Protein AF-A0A9X3RUF7-F1 (afdb_monomer_lite)

Structure (mmCIF, N/CA/C/O backbone):
data_AF-A0A9X3RUF7-F1
#
_entry.id   AF-A0A9X3RUF7-F1
#
loop_
_atom_site.group_PDB
_atom_site.id
_atom_site.type_symbol
_atom_site.label_atom_id
_atom_site.label_alt_id
_atom_site.label_comp_id
_atom_site.label_asym_id
_atom_site.label_entity_id
_atom_site.label_seq_id
_atom_site.pdbx_PDB_ins_code
_atom_site.Cartn_x
_atom_site.Cartn_y
_atom_site.Cartn_z
_atom_site.occupancy
_atom_site.B_iso_or_equiv
_atom_site.auth_seq_id
_atom_site.auth_comp_id
_atom_site.auth_asym_id
_atom_site.auth_atom_id
_atom_site.pdbx_PDB_model_num
ATOM 1 N N . MET A 1 1 ? 11.468 6.254 -36.307 1.00 34.62 1 MET A N 1
ATOM 2 C CA . MET A 1 1 ? 12.165 6.157 -35.008 1.00 34.62 1 MET A CA 1
ATOM 3 C C . MET A 1 1 ? 11.413 5.141 -34.174 1.00 34.62 1 MET A C 1
ATOM 5 O O . MET A 1 1 ? 10.270 5.382 -33.818 1.00 34.62 1 MET A O 1
ATOM 9 N N . THR A 1 2 ? 12.002 3.966 -34.004 1.00 37.50 2 THR A N 1
ATOM 10 C CA . THR A 1 2 ? 11.464 2.813 -33.279 1.00 37.50 2 THR A CA 1
ATOM 11 C C . THR A 1 2 ? 11.393 3.136 -31.788 1.00 37.50 2 THR A C 1
ATOM 13 O O . THR A 1 2 ? 12.414 3.197 -31.109 1.00 37.50 2 THR A O 1
ATOM 16 N N . THR A 1 3 ? 10.193 3.389 -31.267 1.00 37.84 3 THR A N 1
ATOM 17 C CA . THR A 1 3 ? 9.961 3.467 -29.823 1.00 37.84 3 THR A CA 1
ATOM 18 C C . THR A 1 3 ? 10.199 2.085 -29.231 1.00 37.84 3 THR A C 1
ATOM 20 O O . THR A 1 3 ? 9.406 1.168 -29.428 1.00 37.84 3 THR A O 1
ATOM 23 N N . ALA A 1 4 ? 11.343 1.946 -28.563 1.00 43.59 4 ALA A N 1
ATOM 24 C CA . ALA A 1 4 ? 11.783 0.734 -27.897 1.00 43.59 4 ALA A CA 1
ATOM 25 C C . ALA A 1 4 ? 10.664 0.148 -27.024 1.00 43.59 4 ALA A C 1
ATOM 27 O O . ALA A 1 4 ? 10.011 0.853 -26.248 1.00 43.59 4 ALA A O 1
ATOM 28 N N . GLN A 1 5 ? 10.449 -1.154 -27.186 1.00 51.53 5 GLN A N 1
ATOM 29 C CA . GLN A 1 5 ? 9.571 -1.981 -26.374 1.00 51.53 5 GLN A CA 1
ATOM 30 C C . GLN A 1 5 ? 9.688 -1.678 -24.867 1.00 51.53 5 GLN A C 1
ATOM 32 O O . GLN A 1 5 ? 10.760 -1.381 -24.342 1.00 51.53 5 GLN A O 1
ATOM 37 N N . ASN A 1 6 ? 8.593 -1.893 -24.126 1.00 60.03 6 ASN A N 1
ATOM 38 C CA . ASN A 1 6 ? 8.671 -2.183 -22.688 1.00 60.03 6 ASN A CA 1
ATOM 39 C C . ASN A 1 6 ? 9.267 -3.601 -22.491 1.00 60.03 6 ASN A C 1
ATOM 41 O O . ASN A 1 6 ? 8.595 -4.451 -21.914 1.00 60.03 6 ASN A O 1
ATOM 45 N N . ASP A 1 7 ? 10.463 -3.895 -23.003 1.00 72.00 7 ASP A N 1
ATOM 46 C CA . ASP A 1 7 ? 11.100 -5.231 -22.945 1.00 72.00 7 ASP A CA 1
ATOM 47 C C . ASP A 1 7 ? 11.800 -5.524 -21.624 1.00 72.00 7 ASP A C 1
ATOM 49 O O . ASP A 1 7 ? 12.425 -6.564 -21.454 1.00 72.00 7 ASP A O 1
ATOM 53 N N . TYR A 1 8 ? 11.629 -4.624 -20.665 1.00 85.88 8 TYR A N 1
ATOM 54 C CA . TYR A 1 8 ? 12.080 -4.823 -19.307 1.00 85.88 8 TYR A CA 1
ATOM 55 C C . TYR A 1 8 ? 11.542 -6.135 -18.736 1.00 85.88 8 TYR A C 1
ATOM 57 O O . TYR A 1 8 ? 10.330 -6.403 -18.789 1.00 85.88 8 TYR A O 1
ATOM 65 N N . SER A 1 9 ? 12.449 -6.933 -18.183 1.00 89.69 9 SER A N 1
ATOM 66 C CA . SER A 1 9 ? 12.121 -8.130 -17.436 1.00 89.69 9 SER A CA 1
ATOM 67 C C . SER A 1 9 ? 11.291 -7.742 -16.219 1.00 89.69 9 SER A C 1
ATOM 69 O O . SER A 1 9 ? 11.648 -6.873 -15.418 1.00 89.69 9 SER A O 1
ATOM 71 N N . THR A 1 10 ? 10.137 -8.381 -16.090 1.00 92.19 10 THR A N 1
ATOM 72 C CA . THR A 1 10 ? 9.259 -8.273 -14.927 1.00 92.19 10 THR A CA 1
ATOM 73 C C . THR A 1 10 ? 9.214 -9.618 -14.214 1.00 92.19 10 THR A C 1
ATOM 75 O O . THR A 1 10 ? 9.491 -10.642 -14.839 1.00 92.19 10 THR A O 1
ATOM 78 N N . PRO A 1 11 ? 8.782 -9.663 -12.942 1.00 93.62 11 PRO A N 1
ATOM 79 C CA . PRO A 1 11 ? 8.447 -10.917 -12.290 1.00 93.62 11 PRO A CA 1
ATOM 80 C C . PRO A 1 11 ? 7.530 -11.773 -13.169 1.00 93.62 11 PRO A C 1
ATOM 82 O O . PRO A 1 11 ? 6.699 -11.233 -13.911 1.00 93.62 11 PRO A O 1
ATOM 85 N N . ALA A 1 12 ? 7.676 -13.094 -13.079 1.00 92.94 12 ALA A N 1
ATOM 86 C CA . ALA A 1 12 ? 6.767 -14.025 -13.736 1.00 92.94 12 ALA A CA 1
ATOM 87 C C . ALA A 1 12 ? 5.320 -13.788 -13.258 1.00 92.94 12 ALA A C 1
ATOM 89 O O . ALA A 1 12 ? 5.142 -13.344 -12.121 1.00 92.94 12 ALA A O 1
ATOM 90 N N . PRO A 1 13 ? 4.298 -14.059 -14.095 1.00 93.75 13 PRO A N 1
ATOM 91 C CA . PRO A 1 13 ? 2.897 -13.919 -13.711 1.00 93.75 13 PRO A CA 1
ATOM 92 C C . PRO A 1 13 ? 2.562 -14.521 -12.344 1.00 93.75 13 PRO A C 1
ATOM 94 O O . PRO A 1 13 ? 3.033 -15.604 -11.997 1.00 93.75 13 PRO A O 1
ATOM 97 N N . GLY A 1 14 ? 1.728 -13.802 -11.593 1.00 94.38 14 GLY A N 1
ATOM 98 C CA . GLY A 1 14 ? 1.338 -14.140 -10.229 1.00 94.38 14 GLY A CA 1
ATOM 99 C C . GLY A 1 14 ? 1.915 -13.206 -9.163 1.00 94.38 14 GLY A C 1
ATOM 100 O O . GLY A 1 14 ? 2.549 -12.184 -9.441 1.00 94.38 14 GLY A O 1
ATOM 101 N N . ARG A 1 15 ? 1.650 -13.569 -7.910 1.00 96.19 15 ARG A N 1
ATOM 102 C CA . ARG A 1 15 ? 2.061 -12.826 -6.719 1.00 96.19 15 ARG A CA 1
ATOM 103 C C . ARG A 1 15 ? 3.278 -13.485 -6.085 1.00 96.19 15 ARG A C 1
ATOM 105 O O . ARG A 1 15 ? 3.201 -14.636 -5.664 1.00 96.19 15 ARG A O 1
ATOM 112 N N . ILE A 1 16 ? 4.362 -12.730 -5.950 1.00 96.62 16 ILE A N 1
ATOM 113 C CA . ILE A 1 16 ? 5.561 -13.151 -5.218 1.00 96.62 16 ILE A CA 1
ATOM 114 C C . ILE A 1 16 ? 5.529 -12.507 -3.839 1.00 96.62 16 ILE A C 1
ATOM 116 O O . ILE A 1 16 ? 5.432 -11.289 -3.748 1.00 96.62 16 ILE A O 1
ATOM 120 N N . ARG A 1 17 ? 5.623 -13.300 -2.773 1.00 97.44 17 ARG A N 1
ATOM 121 C CA . ARG A 1 17 ? 5.666 -12.778 -1.403 1.00 97.44 17 ARG A CA 1
ATOM 122 C C . ARG A 1 17 ? 7.107 -12.652 -0.912 1.00 97.44 17 ARG A C 1
ATOM 124 O O . ARG A 1 17 ? 7.886 -13.574 -1.134 1.00 97.44 17 ARG A O 1
ATOM 131 N N . MET A 1 18 ? 7.437 -11.540 -0.259 1.00 97.69 18 MET A N 1
ATOM 132 C CA . MET A 1 18 ? 8.741 -11.306 0.380 1.00 97.69 18 MET A CA 1
ATOM 133 C C . MET A 1 18 ? 8.650 -10.237 1.477 1.00 97.69 18 MET A C 1
ATOM 135 O O . MET A 1 18 ? 7.663 -9.506 1.552 1.00 97.69 18 MET A O 1
ATOM 139 N N . ALA A 1 19 ? 9.665 -10.132 2.328 1.00 98.38 19 ALA A N 1
ATOM 140 C CA . ALA A 1 19 ? 9.750 -9.086 3.343 1.00 98.38 19 ALA A CA 1
ATOM 141 C C . ALA A 1 19 ? 10.224 -7.744 2.751 1.00 98.38 19 ALA A C 1
ATOM 143 O O . ALA A 1 19 ? 10.893 -7.703 1.715 1.00 98.38 19 ALA A O 1
ATOM 144 N N . LEU A 1 20 ? 9.914 -6.625 3.419 1.00 98.31 20 LEU A N 1
ATOM 145 C CA . LEU A 1 20 ? 10.338 -5.286 2.981 1.00 98.31 20 LEU A CA 1
ATOM 146 C C . LEU A 1 20 ? 11.861 -5.166 2.747 1.00 98.31 20 LEU A C 1
ATOM 148 O O . LEU A 1 20 ? 12.240 -4.605 1.713 1.00 98.31 20 LEU A O 1
ATOM 152 N N . PRO A 1 21 ? 12.744 -5.717 3.609 1.00 98.44 21 PRO A N 1
ATOM 153 C CA . PRO A 1 21 ? 14.186 -5.691 3.360 1.00 98.44 21 PRO A CA 1
ATOM 154 C C . PRO A 1 21 ? 14.599 -6.463 2.101 1.00 98.44 21 PRO A C 1
ATOM 156 O O . PRO A 1 21 ? 15.480 -6.014 1.375 1.00 98.44 21 PRO A O 1
ATOM 159 N N . GLU A 1 22 ? 13.935 -7.580 1.793 1.00 98.44 22 GLU A N 1
ATOM 160 C CA . GLU A 1 22 ? 14.209 -8.382 0.592 1.00 98.44 22 GLU A CA 1
ATOM 161 C C . GLU A 1 22 ? 13.787 -7.635 -0.682 1.00 98.44 22 GLU A C 1
ATOM 163 O O . GLU A 1 22 ? 14.489 -7.661 -1.695 1.00 98.44 22 GLU A O 1
ATOM 168 N N . ALA A 1 23 ? 12.665 -6.910 -0.626 1.00 97.75 23 ALA A N 1
ATOM 169 C CA . ALA A 1 23 ? 12.233 -6.050 -1.723 1.00 97.75 23 ALA A CA 1
ATOM 170 C C . ALA A 1 23 ? 13.212 -4.883 -1.955 1.00 97.75 23 ALA A C 1
ATOM 172 O O . ALA A 1 23 ? 13.557 -4.590 -3.104 1.00 97.75 23 ALA A O 1
ATOM 173 N N . LYS A 1 24 ? 13.701 -4.248 -0.880 1.00 98.00 24 LYS A N 1
ATOM 174 C CA . LYS A 1 24 ? 14.741 -3.210 -0.961 1.00 98.00 24 LYS A CA 1
ATOM 175 C C . LYS A 1 24 ? 16.014 -3.758 -1.593 1.00 98.00 24 LYS A C 1
ATOM 177 O O . LYS A 1 24 ? 16.543 -3.158 -2.525 1.00 98.00 24 LYS A O 1
ATOM 182 N N . GLU A 1 25 ? 16.468 -4.913 -1.120 1.00 97.88 25 GLU A N 1
ATOM 183 C CA . GLU A 1 25 ? 17.666 -5.572 -1.628 1.00 97.88 25 GLU A CA 1
ATOM 184 C C . GLU A 1 25 ? 17.581 -5.776 -3.144 1.00 97.88 25 GLU A C 1
ATOM 186 O O . GLU A 1 25 ? 18.452 -5.338 -3.895 1.00 97.88 25 GLU A O 1
ATOM 191 N N . LYS A 1 26 ? 16.469 -6.343 -3.611 1.00 96.56 26 LYS A N 1
ATOM 192 C CA . LYS A 1 26 ? 16.286 -6.710 -5.015 1.00 96.56 26 LYS A CA 1
ATOM 193 C C . LYS A 1 26 ? 16.144 -5.528 -5.978 1.00 96.56 26 LYS A C 1
ATOM 195 O O . LYS A 1 26 ? 16.647 -5.600 -7.096 1.00 96.56 26 LYS A O 1
ATOM 200 N N . TRP A 1 27 ? 15.422 -4.472 -5.597 1.00 96.31 27 TRP A N 1
ATOM 201 C CA . TRP A 1 27 ? 15.082 -3.368 -6.515 1.00 96.31 27 TRP A CA 1
ATOM 202 C C . TRP A 1 27 ? 15.744 -2.032 -6.180 1.00 96.31 27 TRP A C 1
ATOM 204 O O . TRP A 1 27 ? 15.454 -1.037 -6.851 1.00 96.31 27 TRP A O 1
ATOM 214 N N . VAL A 1 28 ? 16.617 -2.006 -5.171 1.00 96.19 28 VAL A N 1
ATOM 215 C CA . VAL A 1 28 ? 17.407 -0.830 -4.786 1.00 96.19 28 VAL A CA 1
ATOM 216 C C . VAL A 1 28 ? 18.873 -1.208 -4.607 1.00 96.19 28 VAL A C 1
ATOM 218 O O . VAL A 1 28 ? 19.703 -0.709 -5.358 1.00 96.19 28 VAL A O 1
ATOM 221 N N . THR A 1 29 ? 19.205 -2.101 -3.668 1.00 96.25 29 THR A N 1
ATOM 222 C CA . THR A 1 29 ? 20.613 -2.410 -3.345 1.00 96.25 29 THR A CA 1
ATOM 223 C C . THR A 1 29 ? 21.348 -3.057 -4.520 1.00 96.25 29 THR A C 1
ATOM 225 O O . THR A 1 29 ? 22.467 -2.664 -4.831 1.00 96.25 29 THR A O 1
ATOM 228 N N . GLN A 1 30 ? 20.707 -4.002 -5.216 1.00 95.38 30 GLN A N 1
ATOM 229 C CA . GLN A 1 30 ? 21.270 -4.697 -6.384 1.00 95.38 30 GLN A CA 1
ATOM 230 C C . GLN A 1 30 ? 21.241 -3.871 -7.679 1.00 95.38 30 GLN A C 1
ATOM 232 O O . GLN A 1 30 ? 21.673 -4.356 -8.722 1.00 95.38 30 GLN A O 1
ATOM 237 N N . MET A 1 31 ? 20.744 -2.633 -7.620 1.00 92.62 31 MET A N 1
ATOM 238 C CA . MET A 1 31 ? 20.736 -1.672 -8.730 1.00 92.62 31 MET A CA 1
ATOM 239 C C . MET A 1 31 ? 21.376 -0.343 -8.283 1.00 92.62 31 MET A C 1
ATOM 241 O O . MET A 1 31 ? 20.726 0.710 -8.343 1.00 92.62 31 MET A O 1
ATOM 245 N N . PRO A 1 32 ? 22.621 -0.377 -7.761 1.00 89.44 32 PRO A N 1
ATOM 246 C CA . PRO A 1 32 ? 23.244 0.755 -7.072 1.00 89.44 32 PRO A CA 1
ATOM 247 C C . PRO A 1 32 ? 23.492 1.967 -7.982 1.00 89.44 32 PRO A C 1
ATOM 249 O O . PRO A 1 32 ? 23.638 3.091 -7.501 1.00 89.44 32 PRO A O 1
ATOM 252 N N . GLU A 1 33 ? 23.534 1.765 -9.297 1.00 90.19 33 GLU A N 1
ATOM 253 C CA . GLU A 1 33 ? 23.712 2.817 -10.293 1.00 90.19 33 GLU A CA 1
ATOM 254 C C . GLU A 1 33 ? 22.481 3.723 -10.451 1.00 90.19 33 GLU A C 1
ATOM 256 O O . GLU A 1 33 ? 22.617 4.875 -10.872 1.00 90.19 33 GLU A O 1
ATOM 261 N N . SER A 1 34 ? 21.283 3.255 -10.081 1.00 93.50 34 SER A N 1
ATOM 262 C CA . SER A 1 34 ? 20.065 4.058 -10.206 1.00 93.50 34 SER A CA 1
ATOM 263 C C . SER A 1 34 ? 19.824 4.923 -8.970 1.00 93.50 34 SER A C 1
ATOM 265 O O . SER A 1 34 ? 19.127 4.556 -8.019 1.00 93.50 34 SER A O 1
ATOM 267 N N . GLN A 1 35 ? 20.309 6.163 -9.034 1.00 94.69 35 GLN A N 1
ATOM 268 C CA . GLN A 1 35 ? 19.965 7.204 -8.056 1.00 94.69 35 GLN A CA 1
ATOM 269 C C . GLN A 1 35 ? 18.452 7.443 -7.970 1.00 94.69 35 GLN A C 1
ATOM 271 O O . GLN A 1 35 ? 17.916 7.814 -6.923 1.00 94.69 35 GLN A O 1
ATOM 276 N N . ARG A 1 36 ? 17.728 7.189 -9.066 1.00 95.50 36 ARG A N 1
ATOM 277 C CA . ARG A 1 36 ? 16.276 7.323 -9.109 1.00 95.50 36 ARG A CA 1
ATOM 278 C C . ARG A 1 36 ? 15.570 6.287 -8.249 1.00 95.50 36 ARG A C 1
ATOM 280 O O . ARG A 1 36 ? 14.610 6.649 -7.568 1.00 95.50 36 ARG A O 1
ATOM 287 N N . ARG A 1 37 ? 16.029 5.033 -8.245 1.00 96.62 37 ARG A N 1
ATOM 288 C CA . ARG A 1 37 ? 15.485 3.985 -7.368 1.00 96.62 37 ARG A CA 1
ATOM 289 C C . ARG A 1 37 ? 15.702 4.322 -5.903 1.00 96.62 37 ARG A C 1
ATOM 291 O O . ARG A 1 37 ? 14.748 4.236 -5.135 1.00 96.62 37 ARG A O 1
ATOM 298 N N . LEU A 1 38 ? 16.901 4.792 -5.552 1.00 96.31 38 LEU A N 1
ATOM 299 C CA . LEU A 1 38 ? 17.220 5.244 -4.198 1.00 96.31 38 LEU A CA 1
ATOM 300 C C . LEU A 1 38 ? 16.287 6.377 -3.744 1.00 96.31 38 LEU A C 1
ATOM 302 O O . LEU A 1 38 ? 15.694 6.294 -2.671 1.00 96.31 38 LEU A O 1
ATOM 306 N N . LEU A 1 39 ? 16.091 7.397 -4.586 1.00 96.56 39 LEU A N 1
ATOM 307 C CA . LEU A 1 39 ? 15.174 8.504 -4.306 1.00 96.56 39 LEU A CA 1
ATOM 308 C C . LEU A 1 39 ? 13.727 8.026 -4.116 1.00 96.56 39 LEU A C 1
ATOM 310 O O . LEU A 1 39 ? 13.075 8.402 -3.143 1.00 96.56 39 LEU A O 1
ATOM 314 N N . ILE A 1 40 ? 13.211 7.216 -5.047 1.00 97.88 40 ILE A N 1
ATOM 315 C CA . ILE A 1 40 ? 11.837 6.698 -4.986 1.00 97.88 40 ILE A CA 1
ATOM 316 C C . ILE A 1 40 ? 11.635 5.862 -3.720 1.00 97.88 40 ILE A C 1
ATOM 318 O O . ILE A 1 40 ? 10.635 6.040 -3.024 1.00 97.88 40 ILE A O 1
ATOM 322 N N . TRP A 1 41 ? 12.579 4.968 -3.420 1.00 98.06 41 TRP A N 1
ATOM 323 C CA . TRP A 1 41 ? 12.504 4.109 -2.245 1.00 98.06 41 TRP A CA 1
ATOM 324 C C . TRP A 1 41 ? 12.595 4.910 -0.947 1.00 98.06 41 TRP A C 1
ATOM 326 O O . TRP A 1 41 ? 11.831 4.646 -0.030 1.00 98.06 41 TRP A O 1
ATOM 336 N N . GLY A 1 42 ? 13.435 5.947 -0.889 1.00 98.12 42 GLY A N 1
ATOM 337 C CA . GLY A 1 42 ? 13.488 6.852 0.260 1.00 98.12 42 GLY A CA 1
ATOM 338 C C . GLY A 1 42 ? 12.149 7.548 0.526 1.00 98.12 42 GLY A C 1
ATOM 339 O O . GLY A 1 42 ? 11.691 7.587 1.664 1.00 98.12 42 GLY A O 1
ATOM 340 N N . GLN A 1 43 ? 11.459 8.030 -0.517 1.00 98.31 43 GLN A N 1
ATOM 341 C CA . GLN A 1 43 ? 10.107 8.593 -0.357 1.00 98.31 43 GLN A CA 1
ATOM 342 C C . GLN A 1 43 ? 9.092 7.543 0.118 1.00 98.31 43 GLN A C 1
ATOM 344 O O . GLN A 1 43 ? 8.203 7.849 0.912 1.00 98.31 43 GLN A O 1
ATOM 349 N N . PHE A 1 44 ? 9.222 6.304 -0.357 1.00 98.56 44 PHE A N 1
ATOM 350 C CA . PHE A 1 44 ? 8.390 5.185 0.074 1.00 98.56 44 PHE A CA 1
ATOM 351 C C . PHE A 1 44 ? 8.634 4.799 1.541 1.00 98.56 44 PHE A C 1
ATOM 353 O O . PHE A 1 44 ? 7.671 4.640 2.287 1.00 98.56 44 PHE A O 1
ATOM 360 N N . GLU A 1 45 ? 9.887 4.729 1.989 1.00 98.50 45 GLU A N 1
ATOM 361 C CA . GLU A 1 45 ? 10.237 4.475 3.392 1.00 98.50 45 GLU A CA 1
ATOM 362 C C . GLU A 1 45 ? 9.714 5.591 4.302 1.00 98.50 45 GLU A C 1
ATOM 364 O O . GLU A 1 45 ? 9.078 5.300 5.312 1.00 98.50 45 GLU A O 1
ATOM 369 N N . THR A 1 46 ? 9.866 6.861 3.911 1.00 98.50 46 THR A N 1
ATOM 370 C CA . THR A 1 46 ? 9.281 7.998 4.643 1.00 98.50 46 THR A CA 1
ATOM 371 C C . THR A 1 46 ? 7.754 7.909 4.713 1.00 98.50 46 THR A C 1
ATOM 373 O O . THR A 1 46 ? 7.151 8.188 5.752 1.00 98.50 46 THR A O 1
ATOM 376 N N . TYR A 1 47 ? 7.106 7.475 3.629 1.00 98.56 47 TYR A N 1
ATOM 377 C CA . TYR A 1 47 ? 5.658 7.276 3.590 1.00 98.56 47 TYR A CA 1
ATOM 378 C C . TYR A 1 47 ? 5.207 6.182 4.569 1.00 98.56 47 TYR A C 1
ATOM 380 O O .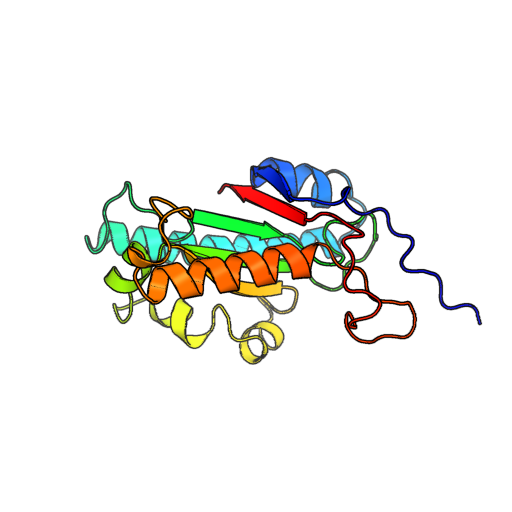 TYR A 1 47 ? 4.271 6.403 5.339 1.00 98.56 47 TYR A O 1
ATOM 388 N N . LEU A 1 48 ? 5.892 5.033 4.594 1.00 98.62 48 LEU A N 1
ATOM 389 C CA . LEU A 1 48 ? 5.617 3.955 5.551 1.00 98.62 48 LEU A CA 1
ATOM 390 C C . LEU A 1 48 ? 5.920 4.374 6.995 1.00 98.62 48 LEU A C 1
ATOM 392 O O . LEU A 1 48 ? 5.117 4.108 7.888 1.00 98.62 48 LEU A O 1
ATOM 396 N N . ALA A 1 49 ? 7.014 5.102 7.226 1.00 98.44 49 ALA A N 1
ATOM 397 C CA . ALA A 1 49 ? 7.371 5.625 8.543 1.00 98.44 49 ALA A CA 1
ATOM 398 C C . ALA A 1 49 ? 6.286 6.556 9.106 1.00 98.44 49 ALA A C 1
ATOM 400 O O . ALA A 1 49 ? 6.046 6.578 10.314 1.00 98.44 49 ALA A O 1
ATOM 401 N N . ARG A 1 50 ? 5.571 7.293 8.245 1.00 98.38 50 ARG A N 1
ATOM 402 C CA . ARG A 1 50 ? 4.437 8.118 8.674 1.00 98.38 50 ARG A CA 1
ATOM 403 C C . ARG A 1 50 ? 3.249 7.282 9.148 1.00 98.38 50 ARG A C 1
ATOM 405 O O . ARG A 1 50 ? 2.617 7.666 10.129 1.00 98.38 50 ARG A O 1
ATOM 412 N N . PHE A 1 51 ? 2.967 6.146 8.509 1.00 98.56 51 PHE A N 1
ATOM 413 C CA . PHE A 1 51 ? 1.982 5.187 9.023 1.00 98.56 51 PHE A CA 1
ATOM 414 C C . PHE A 1 51 ? 2.430 4.585 10.355 1.00 98.56 51 PHE A C 1
ATOM 416 O O . PHE A 1 51 ? 1.646 4.607 11.298 1.00 98.56 51 PHE A O 1
ATOM 423 N N . ALA A 1 52 ? 3.688 4.147 10.462 1.00 98.44 52 ALA A N 1
ATOM 424 C CA . ALA A 1 52 ? 4.242 3.600 11.701 1.00 98.44 52 ALA A CA 1
ATOM 425 C C . ALA A 1 52 ? 4.179 4.610 12.861 1.00 98.44 52 ALA A C 1
ATOM 427 O O . ALA A 1 52 ? 3.824 4.256 13.978 1.00 98.44 52 ALA A O 1
ATOM 428 N N . LYS A 1 53 ? 4.433 5.899 12.596 1.00 98.56 53 LYS A N 1
ATOM 429 C CA . LYS A 1 53 ? 4.279 6.964 13.598 1.00 98.56 53 LYS A CA 1
ATOM 430 C C . LYS A 1 53 ? 2.828 7.129 14.063 1.00 98.56 53 LYS A C 1
ATOM 432 O O . LYS A 1 53 ? 2.597 7.381 15.240 1.00 98.56 53 LYS A O 1
ATOM 437 N N . ILE A 1 54 ? 1.859 7.032 13.150 1.00 98.62 54 ILE A N 1
ATOM 438 C CA . ILE A 1 54 ? 0.433 7.124 13.499 1.00 98.62 54 ILE A CA 1
ATOM 439 C C . ILE A 1 54 ? -0.014 5.886 14.283 1.00 98.62 54 ILE A C 1
ATOM 441 O O . ILE A 1 54 ? -0.797 6.016 15.217 1.00 98.62 54 ILE A O 1
ATOM 445 N N . GLU A 1 55 ? 0.482 4.706 13.917 1.00 98.56 55 GLU A N 1
ATOM 446 C CA . GLU A 1 55 ? 0.243 3.462 14.650 1.00 98.56 55 GLU A CA 1
ATOM 447 C C . GLU A 1 55 ? 0.825 3.529 16.067 1.00 98.56 55 GLU A C 1
ATOM 449 O O . GLU A 1 55 ? 0.092 3.289 17.020 1.00 98.56 55 GLU A O 1
ATOM 454 N N . GLY A 1 56 ? 2.081 3.966 16.218 1.00 98.56 56 GLY A N 1
ATOM 455 C CA . GLY A 1 56 ? 2.709 4.182 17.525 1.00 98.56 56 GLY A CA 1
ATOM 456 C C . GLY A 1 56 ? 1.920 5.159 18.396 1.00 98.56 56 GLY A C 1
ATOM 457 O O . GLY A 1 56 ? 1.579 4.827 19.522 1.00 98.56 56 GLY A O 1
ATOM 458 N N . LEU A 1 57 ? 1.508 6.304 17.836 1.00 98.62 57 LEU A N 1
ATOM 459 C CA . LEU A 1 57 ? 0.615 7.240 18.529 1.00 98.62 57 LEU A CA 1
ATOM 460 C C . LEU A 1 57 ? -0.691 6.565 18.975 1.00 98.62 57 LEU A C 1
ATOM 462 O O . LEU A 1 57 ? -1.154 6.790 20.085 1.00 98.62 57 LEU A O 1
ATOM 466 N N . ALA A 1 58 ? -1.313 5.762 18.112 1.00 98.56 58 ALA A N 1
ATOM 467 C CA . ALA A 1 58 ? -2.574 5.104 18.437 1.00 98.56 58 ALA A CA 1
ATOM 468 C C . ALA A 1 58 ? -2.430 4.042 19.538 1.00 98.56 58 ALA A C 1
ATOM 470 O O . ALA A 1 58 ? -3.375 3.850 20.304 1.00 98.56 58 ALA A O 1
ATOM 471 N N . ILE A 1 59 ? -1.276 3.374 19.613 1.00 98.62 59 ILE A N 1
ATOM 472 C CA . ILE A 1 59 ? -0.926 2.451 20.698 1.00 98.62 59 ILE A CA 1
ATOM 473 C C . ILE A 1 59 ? -0.701 3.232 21.997 1.00 98.62 59 ILE A C 1
ATOM 475 O O . ILE A 1 59 ? -1.305 2.898 23.014 1.00 98.62 59 ILE A O 1
ATOM 479 N N . ASP A 1 60 ? 0.104 4.297 21.957 1.00 98.50 60 ASP A N 1
ATOM 480 C CA . ASP A 1 60 ? 0.420 5.131 23.125 1.00 98.50 60 ASP A CA 1
ATOM 481 C C . ASP A 1 60 ? -0.846 5.751 23.746 1.00 98.50 60 ASP A C 1
ATOM 483 O O . ASP A 1 60 ? -0.986 5.829 24.965 1.00 98.50 60 ASP A O 1
ATOM 487 N N . GLU A 1 61 ? -1.803 6.144 22.902 1.00 98.44 61 GLU A N 1
ATOM 488 C CA . GLU A 1 61 ? -3.098 6.706 23.304 1.00 98.44 61 GLU A CA 1
ATOM 489 C C . GLU A 1 61 ? -4.160 5.635 23.641 1.00 98.44 61 GLU A C 1
ATOM 491 O O . GLU A 1 61 ? -5.301 5.968 23.978 1.00 98.44 61 GLU A O 1
ATOM 496 N N . GLY A 1 62 ? -3.826 4.345 23.523 1.00 98.19 62 GLY A N 1
ATOM 497 C CA . GLY A 1 62 ? -4.716 3.226 23.849 1.00 98.19 62 GLY A CA 1
ATOM 498 C C . GLY A 1 62 ? -5.931 3.078 22.925 1.00 98.19 62 GLY A C 1
ATOM 499 O O . GLY A 1 62 ? -6.971 2.565 23.339 1.00 98.19 62 GLY A O 1
ATOM 500 N N . TRP A 1 63 ? -5.858 3.556 21.679 1.00 98.50 63 TRP A N 1
ATOM 501 C CA . TRP A 1 63 ? -6.943 3.390 20.698 1.00 98.50 63 TRP A CA 1
ATOM 502 C C . TRP A 1 63 ? -6.936 2.009 20.042 1.00 98.50 63 TRP A C 1
ATOM 504 O O . TRP A 1 63 ? -7.982 1.548 19.576 1.00 98.50 63 TRP A O 1
ATOM 514 N N . ILE A 1 64 ? -5.763 1.382 19.972 1.00 98.44 64 ILE A N 1
ATOM 515 C CA . ILE A 1 64 ? -5.532 0.041 19.430 1.00 98.44 64 ILE A CA 1
ATOM 516 C C . ILE A 1 64 ? -4.531 -0.697 20.324 1.00 98.44 64 ILE A C 1
ATOM 518 O O . ILE A 1 64 ? -3.734 -0.064 21.014 1.00 98.44 64 ILE A O 1
ATOM 522 N N . GLU A 1 65 ? -4.561 -2.026 20.298 1.00 98.19 65 GLU A N 1
ATOM 523 C CA . GLU A 1 65 ? -3.607 -2.846 21.052 1.00 98.19 65 GLU A CA 1
ATOM 524 C C . GLU A 1 65 ? -2.235 -2.915 20.355 1.00 98.19 65 GLU A C 1
ATOM 526 O O . GLU A 1 65 ? -2.182 -2.882 19.124 1.00 98.19 65 GLU A O 1
ATOM 531 N N . PRO A 1 66 ? -1.124 -3.144 21.087 1.00 97.44 66 PRO A N 1
ATOM 532 C CA . PRO A 1 66 ? 0.201 -3.355 20.486 1.00 97.44 66 PRO A CA 1
ATOM 533 C C . PRO A 1 66 ? 0.295 -4.544 19.514 1.00 97.44 66 PRO A C 1
ATOM 535 O O . PRO A 1 66 ? 1.263 -4.666 18.769 1.00 97.44 66 PRO A O 1
ATOM 538 N N . THR A 1 67 ? -0.675 -5.462 19.553 1.00 96.50 67 THR A N 1
ATOM 539 C CA . THR A 1 67 ? -0.766 -6.618 18.647 1.00 96.50 67 THR A CA 1
ATOM 540 C C . THR A 1 67 ? -1.570 -6.326 17.381 1.00 96.50 67 THR A C 1
ATOM 542 O O . THR A 1 67 ? -1.600 -7.153 16.469 1.00 96.50 67 THR A O 1
ATOM 545 N N . GLU A 1 68 ? -2.235 -5.172 17.308 1.00 96.75 68 GLU A N 1
ATOM 546 C CA . GLU A 1 68 ? -2.948 -4.730 16.119 1.00 96.75 68 GLU A CA 1
ATOM 547 C C . GLU A 1 68 ? -2.009 -3.963 15.189 1.00 96.75 68 GLU A C 1
ATOM 549 O O . GLU A 1 68 ? -1.232 -3.118 15.618 1.00 96.75 68 GLU A O 1
ATOM 554 N N . SER A 1 69 ? -2.132 -4.214 13.887 1.00 96.69 69 SER A N 1
ATOM 555 C CA . SER A 1 69 ? -1.408 -3.464 12.857 1.00 96.69 69 SER A CA 1
ATOM 556 C C . SER A 1 69 ? -2.386 -2.706 11.972 1.00 96.69 69 SER A C 1
ATOM 558 O O . SER A 1 69 ? -3.454 -3.218 11.616 1.00 96.69 69 SER A O 1
ATOM 560 N N . LEU A 1 70 ? -2.022 -1.483 11.603 1.00 97.88 70 LEU A N 1
ATOM 561 C CA . LEU A 1 70 ? -2.750 -0.607 10.698 1.00 97.88 70 LEU A CA 1
ATOM 562 C C . LEU A 1 70 ? -2.546 -1.025 9.242 1.00 97.88 70 LEU A C 1
ATOM 564 O O . LEU A 1 70 ? -3.499 -0.996 8.466 1.00 97.88 70 LEU A O 1
ATOM 568 N N . ILE A 1 71 ? -1.334 -1.441 8.871 1.00 98.25 71 ILE A N 1
ATOM 569 C CA . ILE A 1 71 ? -1.034 -2.024 7.559 1.00 98.25 71 ILE A CA 1
ATOM 570 C C . ILE A 1 71 ? -0.862 -3.533 7.732 1.00 98.25 71 ILE A C 1
ATOM 572 O O . ILE A 1 71 ? -0.048 -3.974 8.533 1.00 98.25 71 ILE A O 1
ATOM 576 N N . THR A 1 72 ? -1.607 -4.336 6.972 1.00 97.88 72 THR A N 1
ATOM 577 C CA . THR A 1 72 ? -1.483 -5.804 7.011 1.00 97.88 72 THR A CA 1
ATOM 578 C C . THR A 1 72 ? -0.365 -6.300 6.090 1.00 97.88 72 THR A C 1
ATOM 580 O O . THR A 1 72 ? 0.402 -7.187 6.447 1.00 97.88 72 THR A O 1
ATOM 583 N N . TYR A 1 73 ? -0.298 -5.746 4.881 1.00 98.12 73 TYR A N 1
ATOM 584 C CA . TYR A 1 73 ? 0.746 -5.953 3.874 1.00 98.12 73 TYR A CA 1
ATOM 585 C C . TYR A 1 73 ? 0.548 -4.911 2.765 1.00 98.12 73 TYR A C 1
ATOM 587 O O . TYR A 1 73 ? -0.414 -4.133 2.774 1.00 98.12 73 TYR A O 1
ATOM 595 N N . LEU A 1 74 ? 1.437 -4.892 1.777 1.00 98.44 74 LEU A N 1
ATOM 596 C CA . LEU A 1 74 ? 1.270 -4.060 0.588 1.00 98.44 74 LEU A CA 1
ATOM 597 C C . LEU A 1 74 ? 1.685 -4.800 -0.675 1.00 98.44 74 LEU A C 1
ATOM 599 O O . LEU A 1 74 ? 2.452 -5.754 -0.618 1.00 98.44 74 LEU A O 1
ATOM 603 N N . TRP A 1 75 ? 1.182 -4.366 -1.824 1.00 98.56 75 TRP A N 1
ATOM 604 C CA . TRP A 1 75 ? 1.587 -4.886 -3.125 1.00 98.56 75 TRP A CA 1
ATOM 605 C C . TRP A 1 75 ? 2.391 -3.842 -3.884 1.00 98.56 75 TRP A C 1
ATOM 607 O O . TRP A 1 75 ? 1.890 -2.741 -4.075 1.00 98.56 75 TRP A O 1
ATOM 617 N N . LEU A 1 76 ? 3.596 -4.176 -4.345 1.00 98.19 76 LEU A N 1
ATOM 618 C CA . LEU A 1 76 ? 4.390 -3.338 -5.243 1.00 98.19 76 LEU A CA 1
ATOM 619 C C . LEU A 1 76 ? 4.131 -3.732 -6.694 1.00 98.19 76 LEU A C 1
ATOM 621 O O . LEU A 1 76 ? 4.125 -4.917 -7.035 1.00 98.19 76 LEU A O 1
ATOM 625 N N . GLY A 1 77 ? 3.968 -2.729 -7.550 1.00 94.19 77 GLY A N 1
ATOM 626 C CA . GLY A 1 77 ? 3.650 -2.898 -8.957 1.00 94.19 77 GLY A CA 1
ATOM 627 C C . GLY A 1 77 ? 4.395 -1.923 -9.866 1.00 94.19 77 GLY A C 1
ATOM 628 O O . GLY A 1 77 ? 5.392 -1.298 -9.501 1.00 94.19 77 GLY A O 1
ATOM 629 N N . GLY A 1 78 ? 3.918 -1.818 -11.105 1.00 90.44 78 GLY A N 1
ATOM 630 C CA . GLY A 1 78 ? 4.434 -0.838 -12.062 1.00 90.44 78 GLY A CA 1
ATOM 631 C C . GLY A 1 78 ? 5.852 -1.137 -12.555 1.00 90.44 78 GLY A C 1
ATOM 632 O O . GLY A 1 78 ? 6.332 -2.271 -12.495 1.00 90.44 78 GLY A O 1
ATOM 633 N N . SER A 1 79 ? 6.522 -0.141 -13.134 1.00 91.62 79 SER A N 1
ATOM 634 C CA . SER A 1 79 ? 7.870 -0.333 -13.696 1.00 91.62 79 SER A CA 1
ATOM 635 C C . SER A 1 79 ? 8.968 -0.442 -12.637 1.00 91.62 79 SER A C 1
ATOM 637 O O . SER A 1 79 ? 10.067 -0.873 -12.963 1.00 91.62 79 SER A O 1
ATOM 639 N N . PHE A 1 80 ? 8.700 -0.053 -11.388 1.00 95.81 80 PHE A N 1
ATOM 640 C CA . PHE A 1 80 ? 9.709 -0.097 -10.327 1.00 95.81 80 PHE A CA 1
ATOM 641 C C . PHE A 1 80 ? 10.206 -1.520 -10.061 1.00 95.81 80 PHE A C 1
ATOM 643 O O . PHE A 1 80 ? 11.404 -1.749 -9.943 1.00 95.81 80 PHE A O 1
ATOM 650 N N . ILE A 1 81 ? 9.297 -2.493 -10.059 1.00 95.69 81 ILE A N 1
ATOM 651 C CA . ILE A 1 81 ? 9.638 -3.904 -9.842 1.00 95.69 81 ILE A CA 1
ATOM 652 C C . ILE A 1 81 ? 10.085 -4.634 -11.123 1.00 95.69 81 ILE A C 1
ATOM 654 O O . ILE A 1 81 ? 9.997 -5.854 -11.193 1.00 95.69 81 ILE A O 1
ATOM 658 N N . SER A 1 82 ? 10.525 -3.907 -12.152 1.00 94.00 82 SER A N 1
ATOM 659 C CA . SER A 1 82 ? 11.172 -4.470 -13.351 1.00 94.00 82 SER A CA 1
ATOM 660 C C . SER A 1 82 ? 12.676 -4.189 -13.335 1.00 94.00 82 SER A C 1
ATOM 662 O O . SER A 1 82 ? 13.153 -3.498 -12.436 1.00 94.00 82 SER A O 1
ATOM 664 N N . ASP A 1 83 ? 13.409 -4.665 -14.337 1.00 92.25 83 ASP A N 1
ATOM 665 C CA . ASP A 1 83 ? 14.812 -4.295 -14.592 1.00 92.25 83 ASP A CA 1
ATOM 666 C C . ASP A 1 83 ? 14.977 -2.923 -15.284 1.00 92.25 83 ASP A C 1
ATOM 668 O O . ASP A 1 83 ? 16.084 -2.543 -15.658 1.00 92.25 83 ASP A O 1
ATOM 672 N N . LYS A 1 84 ? 13.898 -2.139 -15.437 1.00 91.75 84 LYS A N 1
ATOM 673 C CA . LYS A 1 84 ? 13.979 -0.773 -15.969 1.00 91.75 84 LYS A CA 1
ATOM 674 C C . LYS A 1 84 ? 14.961 0.065 -15.140 1.00 91.75 84 LYS A C 1
ATOM 676 O O . LYS A 1 84 ? 14.664 0.276 -13.963 1.00 91.75 84 LYS A O 1
ATOM 681 N N . PRO A 1 85 ? 16.041 0.624 -15.723 1.00 86.06 85 PRO A N 1
ATOM 682 C CA . PRO A 1 85 ? 17.039 1.360 -14.945 1.00 86.06 85 PRO A CA 1
ATOM 683 C C . PRO A 1 85 ? 16.422 2.536 -14.188 1.00 86.06 85 PRO A C 1
ATOM 685 O O . PRO A 1 85 ? 16.571 2.654 -12.980 1.00 86.06 85 PRO A O 1
ATOM 688 N N . GLU A 1 86 ? 15.604 3.329 -14.886 1.00 91.62 86 GLU A N 1
ATOM 689 C CA . GLU A 1 86 ? 15.037 4.575 -14.371 1.00 91.62 86 GLU A CA 1
ATOM 690 C C . GLU A 1 86 ? 13.497 4.498 -14.302 1.00 91.62 86 GLU A C 1
ATOM 692 O O . GLU A 1 86 ? 12.787 4.909 -15.238 1.00 91.62 86 GLU A O 1
ATOM 697 N N . PRO A 1 87 ? 12.921 3.918 -13.230 1.00 94.12 87 PRO A N 1
ATOM 698 C CA . PRO A 1 87 ? 11.478 3.903 -13.040 1.00 94.12 87 PRO A CA 1
ATOM 699 C C . PRO A 1 87 ? 10.938 5.314 -12.768 1.00 94.12 87 PRO A C 1
ATOM 701 O O . PRO A 1 87 ? 11.565 6.150 -12.118 1.00 94.12 87 PRO A O 1
ATOM 704 N N . GLY A 1 88 ? 9.736 5.595 -13.280 1.00 91.94 88 GLY A N 1
ATOM 705 C CA . GLY A 1 88 ? 9.126 6.921 -13.140 1.00 91.94 88 GLY A CA 1
ATOM 706 C C . GLY A 1 88 ? 8.621 7.195 -11.723 1.00 91.94 88 GLY A C 1
ATOM 707 O O . GLY A 1 88 ? 8.731 8.315 -11.231 1.00 91.94 88 GLY A O 1
ATOM 708 N N . ASN A 1 89 ? 8.080 6.173 -11.072 1.00 95.75 89 ASN A N 1
ATOM 709 C CA . ASN A 1 89 ? 7.485 6.203 -9.743 1.00 95.75 89 ASN A CA 1
ATOM 710 C C . ASN A 1 89 ? 7.465 4.782 -9.154 1.00 95.75 89 ASN A C 1
ATOM 712 O O . ASN A 1 89 ? 7.766 3.810 -9.855 1.00 95.75 89 ASN A O 1
ATOM 716 N N . LEU A 1 90 ? 7.077 4.675 -7.883 1.00 97.38 90 LEU A N 1
ATOM 717 C CA . LEU A 1 90 ? 6.641 3.424 -7.268 1.00 97.38 90 LEU A CA 1
ATOM 718 C C . LEU A 1 90 ? 5.118 3.418 -7.155 1.00 97.38 90 LEU A C 1
ATOM 720 O O . LEU A 1 90 ? 4.549 4.241 -6.437 1.00 97.38 90 LEU A O 1
ATOM 724 N N . ASP A 1 91 ? 4.468 2.490 -7.853 1.00 96.62 91 ASP A N 1
ATOM 725 C CA . ASP A 1 91 ? 3.044 2.227 -7.675 1.00 96.62 91 ASP A CA 1
ATOM 726 C C . ASP A 1 91 ? 2.849 1.064 -6.696 1.00 96.62 91 ASP A C 1
ATOM 728 O O . ASP A 1 91 ? 3.541 0.045 -6.791 1.00 96.62 91 ASP A O 1
ATOM 732 N N . PHE A 1 92 ? 1.916 1.208 -5.755 1.00 98.12 92 PHE A N 1
ATOM 733 C CA . PHE A 1 92 ? 1.664 0.181 -4.749 1.00 98.12 92 PHE A CA 1
ATOM 734 C C . PHE A 1 92 ? 0.256 0.255 -4.169 1.00 98.12 92 PHE A C 1
ATOM 736 O O . PHE A 1 92 ? -0.352 1.320 -4.120 1.00 98.12 92 PHE A O 1
ATOM 743 N N . THR A 1 93 ? -0.251 -0.881 -3.699 1.00 98.50 93 THR A N 1
ATOM 744 C CA . THR A 1 93 ? -1.541 -0.997 -3.009 1.00 98.50 93 THR A CA 1
ATOM 745 C C . THR A 1 93 ? -1.302 -1.328 -1.539 1.00 98.50 93 THR A C 1
ATOM 747 O O . THR A 1 93 ? -0.738 -2.377 -1.243 1.00 98.50 93 THR A O 1
ATOM 750 N N . LEU A 1 94 ? -1.734 -0.468 -0.615 1.00 98.25 94 LEU A N 1
ATOM 751 C CA . LEU A 1 94 ? -1.749 -0.751 0.823 1.00 98.25 94 LEU A CA 1
ATOM 752 C C . LEU A 1 94 ? -3.021 -1.493 1.196 1.00 98.25 94 LEU A C 1
ATOM 754 O O . LEU A 1 94 ? -4.118 -1.039 0.867 1.00 98.25 94 LEU A O 1
ATOM 758 N N . PHE A 1 95 ? -2.861 -2.565 1.965 1.00 98.50 95 PHE A N 1
ATOM 759 C CA . PHE A 1 95 ? -3.957 -3.255 2.625 1.00 98.50 95 PHE A CA 1
ATOM 760 C C . PHE A 1 95 ? -4.032 -2.751 4.060 1.00 98.50 95 PHE A C 1
ATOM 762 O O . PHE A 1 95 ? -3.273 -3.195 4.922 1.00 98.50 95 PHE A O 1
ATOM 769 N N . LEU A 1 96 ? -4.905 -1.769 4.295 1.00 98.19 96 LEU A N 1
ATOM 770 C CA . LEU A 1 96 ? -5.122 -1.231 5.634 1.00 98.19 96 LEU A CA 1
ATOM 771 C C . LEU A 1 96 ? -6.072 -2.142 6.391 1.00 98.19 96 LEU A C 1
ATOM 773 O O . LEU A 1 96 ? -7.164 -2.417 5.902 1.00 98.19 96 LEU A O 1
ATOM 777 N N . ASN A 1 97 ? -5.694 -2.572 7.590 1.00 98.06 97 ASN A N 1
ATOM 778 C CA . ASN A 1 97 ? -6.595 -3.320 8.449 1.00 98.06 97 ASN A CA 1
ATOM 779 C C . ASN A 1 97 ? -7.807 -2.442 8.782 1.00 98.06 97 ASN A C 1
ATOM 781 O O . ASN A 1 97 ? -7.681 -1.443 9.497 1.00 98.06 97 ASN A O 1
ATOM 785 N N . ASN A 1 98 ? -8.981 -2.797 8.252 1.00 97.19 98 ASN A N 1
ATOM 786 C CA . ASN A 1 98 ? -10.151 -1.946 8.400 1.00 97.19 98 ASN A CA 1
ATOM 787 C C . ASN A 1 98 ? -10.562 -1.798 9.870 1.00 97.19 98 ASN A C 1
ATOM 789 O O . ASN A 1 98 ? -10.916 -0.692 10.272 1.00 97.19 98 ASN A O 1
ATOM 793 N N . SER A 1 99 ? -10.489 -2.858 10.685 1.00 97.00 99 SER A N 1
ATOM 794 C CA . SER A 1 99 ? -10.878 -2.758 12.098 1.00 97.00 99 SER A CA 1
ATOM 795 C C . SER A 1 99 ? -9.977 -1.782 12.853 1.00 97.00 99 SER A C 1
ATOM 797 O O . SER A 1 99 ? -10.486 -0.904 13.548 1.00 97.00 99 SER A O 1
ATOM 799 N N . THR A 1 100 ? -8.660 -1.869 12.646 1.00 98.00 100 THR A N 1
ATOM 800 C CA . THR A 1 100 ? -7.676 -0.943 13.226 1.00 98.00 100 THR A CA 1
ATOM 801 C C . THR A 1 100 ? -7.916 0.483 12.733 1.00 98.00 100 THR A C 1
ATOM 803 O O . THR A 1 100 ? -7.986 1.423 13.523 1.00 98.00 100 THR A O 1
ATOM 806 N N . PHE A 1 101 ? -8.114 0.660 11.422 1.00 97.94 101 PHE A N 1
ATOM 807 C CA . PHE A 1 101 ? -8.330 1.979 10.837 1.00 97.94 101 PHE A CA 1
ATOM 808 C C . PHE A 1 101 ? -9.594 2.663 11.379 1.00 97.94 101 PHE A C 1
ATOM 810 O O . PHE A 1 101 ? -9.548 3.854 11.687 1.00 97.94 101 PHE A O 1
ATOM 817 N N . GLN A 1 102 ? -10.714 1.946 11.538 1.00 97.81 102 GLN A N 1
ATOM 818 C CA . GLN A 1 102 ? -11.942 2.549 12.074 1.00 97.81 102 GLN A CA 1
ATOM 819 C C . GLN A 1 102 ? -11.787 3.012 13.530 1.00 97.81 102 GLN A C 1
ATOM 821 O O . GLN A 1 102 ? -12.367 4.035 13.887 1.00 97.81 102 GLN A O 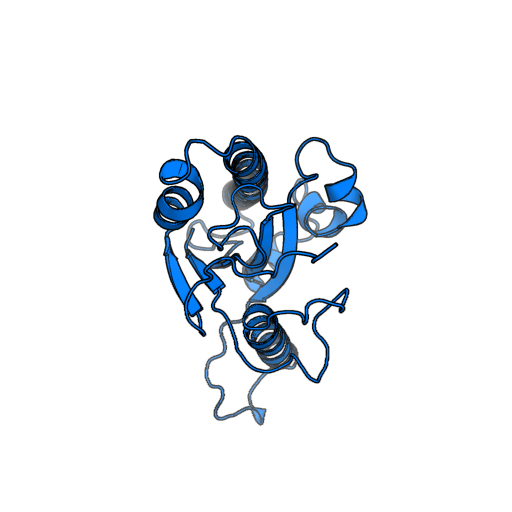1
ATOM 826 N N . LYS A 1 103 ? -10.987 2.319 14.353 1.00 98.38 103 LYS A N 1
ATOM 827 C CA . LYS A 1 103 ? -10.725 2.719 15.750 1.00 98.38 103 LYS A CA 1
ATOM 828 C C . LYS A 1 103 ? -9.996 4.063 15.848 1.00 98.38 103 LYS A C 1
ATOM 830 O O . LYS A 1 103 ? -10.300 4.874 16.724 1.00 98.38 103 LYS A O 1
ATOM 835 N N . ILE A 1 104 ? -9.066 4.316 14.926 1.00 98.31 104 ILE A N 1
ATOM 836 C CA . ILE A 1 104 ? -8.232 5.528 14.932 1.00 98.31 104 ILE A CA 1
ATOM 837 C C . ILE A 1 104 ? -8.816 6.667 14.085 1.00 98.31 104 ILE A C 1
ATOM 839 O O . ILE A 1 104 ? -8.399 7.817 14.204 1.00 98.31 104 ILE A O 1
ATOM 843 N N . LYS A 1 105 ? -9.777 6.379 13.202 1.00 97.44 105 LYS A N 1
ATOM 844 C CA . LYS A 1 105 ? -10.326 7.357 12.259 1.00 97.44 105 LYS A CA 1
ATOM 845 C C . LYS A 1 105 ? -10.923 8.563 12.988 1.00 97.44 105 LYS A C 1
ATOM 847 O O . LYS A 1 105 ? -11.825 8.438 13.810 1.00 97.44 105 LYS A O 1
ATOM 852 N N . GLY A 1 106 ? -10.453 9.756 12.623 1.00 97.19 106 GLY A N 1
ATOM 853 C CA . GLY A 1 106 ? -10.937 11.020 13.187 1.00 97.19 106 GLY A CA 1
ATOM 854 C C . GLY A 1 106 ? -10.322 11.376 14.541 1.00 97.19 106 GLY A C 1
ATOM 855 O O . GLY A 1 106 ? -10.619 12.445 15.069 1.00 97.19 106 GLY A O 1
ATOM 856 N N . LYS A 1 107 ? -9.439 10.531 15.087 1.00 98.25 107 LYS A N 1
ATOM 857 C CA . LYS A 1 107 ? -8.672 10.852 16.290 1.00 98.25 107 LYS A CA 1
ATOM 858 C C . LYS A 1 107 ? -7.588 11.900 15.988 1.00 98.25 107 LYS A C 1
ATOM 860 O O . LYS A 1 107 ? -7.102 11.957 14.848 1.00 98.25 107 LYS A O 1
ATOM 865 N N . PRO A 1 108 ? -7.189 12.728 16.970 1.00 98.00 108 PRO A N 1
ATOM 866 C CA . PRO A 1 108 ? -6.110 13.700 16.801 1.00 98.00 108 PRO A CA 1
ATOM 867 C C . PRO A 1 108 ? -4.840 13.059 16.219 1.00 98.00 108 PRO A C 1
ATOM 869 O O . PRO A 1 108 ? -4.496 11.933 16.551 1.00 98.00 108 PRO A O 1
ATOM 872 N N . GLY A 1 109 ? -4.164 13.743 15.294 1.00 97.06 109 GLY A N 1
ATOM 873 C CA . GLY A 1 109 ? -2.934 13.234 14.664 1.00 97.06 109 GLY A CA 1
ATOM 874 C C . GLY A 1 109 ? -3.123 12.196 13.544 1.00 97.06 109 GLY A C 1
ATOM 875 O O . GLY A 1 109 ? -2.193 11.968 12.775 1.00 97.06 109 GLY A O 1
ATOM 876 N N . THR A 1 110 ? -4.322 11.631 13.359 1.00 97.88 110 THR A N 1
ATOM 877 C CA . THR A 1 110 ? -4.578 10.571 12.352 1.00 97.88 110 THR A CA 1
ATOM 878 C C . THR A 1 110 ? -5.095 11.094 11.006 1.00 97.88 110 THR A C 1
ATOM 880 O O . THR A 1 110 ? -5.141 10.363 10.012 1.00 97.88 110 THR A O 1
ATOM 883 N N . GLY A 1 111 ? -5.473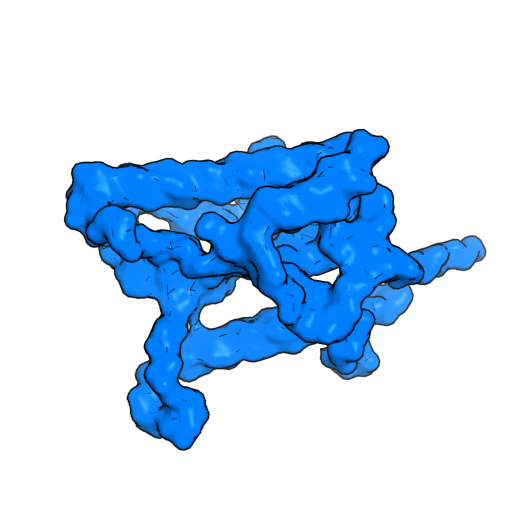 12.379 10.946 1.00 97.31 111 GLY A N 1
ATOM 884 C CA . GLY A 1 111 ? -6.189 12.979 9.812 1.00 97.31 111 GLY A CA 1
ATOM 885 C C . GLY A 1 111 ? -5.470 12.864 8.464 1.00 97.31 111 GLY A C 1
ATOM 886 O O . GLY A 1 111 ? -6.128 12.783 7.424 1.00 97.31 111 GLY A O 1
ATOM 887 N N . TRP A 1 112 ? -4.137 12.770 8.472 1.00 97.69 112 TRP A N 1
ATOM 888 C CA . TRP A 1 112 ? -3.331 12.611 7.260 1.00 97.69 112 TRP A CA 1
ATOM 889 C C . TRP A 1 112 ? -3.750 11.395 6.417 1.00 97.69 112 TRP A C 1
ATOM 891 O O . TRP A 1 112 ? -3.813 11.502 5.190 1.00 97.69 112 TRP A O 1
ATOM 901 N N . ILE A 1 113 ? -4.122 10.273 7.053 1.00 97.38 113 ILE A N 1
ATOM 902 C CA . ILE A 1 113 ? -4.523 9.046 6.343 1.00 97.38 113 ILE A CA 1
ATOM 903 C C . ILE A 1 113 ? -5.749 9.309 5.459 1.00 97.38 113 ILE A C 1
ATOM 905 O O . ILE A 1 113 ? -5.773 8.934 4.288 1.00 97.38 113 ILE A O 1
ATOM 909 N N . GLY A 1 114 ? -6.768 9.974 6.011 1.00 94.25 114 GLY A N 1
ATOM 910 C CA . GLY A 1 114 ? -8.018 10.248 5.299 1.00 94.25 114 GLY A CA 1
ATOM 911 C C . GLY A 1 114 ? -7.935 11.417 4.316 1.00 94.25 114 GLY A C 1
ATOM 912 O O . GLY A 1 114 ? -8.702 11.464 3.359 1.00 94.25 114 GLY A O 1
ATOM 913 N N . GLN A 1 115 ? -7.024 12.366 4.540 1.00 94.62 115 GLN A N 1
ATOM 914 C CA . GLN A 1 115 ? -7.001 13.631 3.801 1.00 94.62 115 GLN A CA 1
ATOM 915 C C . GLN A 1 115 ? -5.915 13.702 2.723 1.00 94.62 115 GLN A C 1
ATOM 917 O O . GLN A 1 115 ? -6.045 14.496 1.785 1.00 94.62 115 GLN A O 1
ATOM 922 N N . GLU A 1 116 ? -4.826 12.944 2.861 1.00 96.56 116 GLU A N 1
ATOM 923 C CA . GLU A 1 116 ? -3.612 13.145 2.061 1.00 96.56 116 GLU A CA 1
ATOM 924 C C . GLU A 1 116 ? -2.955 11.852 1.592 1.00 96.56 116 GLU A C 1
ATOM 926 O O . GLU A 1 116 ? -2.550 11.794 0.431 1.00 96.56 116 GLU A O 1
ATOM 931 N N . ALA A 1 117 ? -2.889 10.821 2.441 1.00 97.31 117 ALA A N 1
ATOM 932 C CA . ALA A 1 117 ? -2.087 9.618 2.199 1.00 97.31 117 ALA A CA 1
ATOM 933 C C . ALA A 1 117 ? -2.415 8.888 0.888 1.00 97.31 117 ALA A C 1
ATOM 935 O O . ALA A 1 117 ? -1.559 8.204 0.342 1.00 97.31 117 ALA A O 1
ATOM 936 N N . PHE A 1 118 ? -3.628 9.052 0.359 1.00 97.50 118 PHE A N 1
ATOM 937 C CA . PHE A 1 118 ? -4.065 8.449 -0.907 1.00 97.50 118 PHE A CA 1
ATOM 938 C C . PHE A 1 118 ? -4.507 9.493 -1.946 1.00 97.50 118 PHE A C 1
ATOM 940 O O . PHE A 1 118 ? -5.067 9.164 -2.991 1.00 97.50 118 PHE A O 1
ATOM 947 N N . SER A 1 119 ? -4.253 10.781 -1.689 1.00 96.62 119 SER A N 1
ATOM 948 C CA . SER A 1 119 ? -4.587 11.859 -2.619 1.00 96.62 119 SER A CA 1
ATOM 949 C C . SER A 1 119 ? -3.470 12.050 -3.639 1.00 96.62 119 SER A C 1
ATOM 951 O O . SER A 1 119 ? -2.502 12.773 -3.401 1.00 96.62 119 SER A O 1
ATOM 953 N N . ARG A 1 120 ? -3.632 11.465 -4.833 1.00 92.88 120 ARG A N 1
ATOM 954 C CA . ARG A 1 120 ? -2.661 11.596 -5.937 1.00 92.88 120 ARG A CA 1
ATOM 955 C C . ARG A 1 120 ? -2.271 13.050 -6.219 1.00 92.88 120 ARG A C 1
ATOM 957 O O . ARG A 1 120 ? -1.106 13.316 -6.491 1.00 92.88 120 ARG A O 1
ATOM 964 N N . LYS A 1 121 ? -3.229 13.985 -6.156 1.00 94.81 121 LYS A N 1
ATOM 965 C CA . LYS A 1 121 ? -2.970 15.418 -6.366 1.00 94.81 121 LYS A CA 1
ATOM 966 C C . LYS A 1 121 ? -2.010 15.965 -5.306 1.00 94.81 121 LYS A C 1
ATOM 968 O O . LYS A 1 121 ? -1.007 16.560 -5.679 1.00 94.81 121 LYS A O 1
ATOM 973 N N . LYS A 1 122 ? -2.300 15.735 -4.020 1.00 96.06 122 LYS A N 1
ATOM 974 C CA . LYS A 1 122 ? -1.491 16.256 -2.907 1.00 96.06 122 LYS A CA 1
ATOM 975 C C . LYS A 1 122 ? -0.101 15.623 -2.858 1.00 96.06 122 LYS A C 1
ATOM 977 O O . LYS A 1 122 ? 0.882 16.339 -2.697 1.00 96.06 122 LYS A O 1
ATOM 982 N N . LEU A 1 123 ? -0.010 14.307 -3.063 1.00 96.19 123 LEU A N 1
ATOM 983 C CA . LEU A 1 123 ? 1.274 13.602 -3.063 1.00 96.19 123 LEU A CA 1
ATOM 984 C C . LEU A 1 123 ? 2.167 14.054 -4.220 1.00 96.19 123 LEU A C 1
ATOM 986 O O . LEU A 1 123 ? 3.334 14.351 -4.002 1.00 96.19 123 LEU A O 1
ATOM 990 N N . ARG A 1 124 ? 1.618 14.213 -5.434 1.00 93.12 124 ARG A N 1
ATOM 991 C CA . ARG A 1 124 ? 2.393 14.692 -6.594 1.00 93.12 124 ARG A CA 1
ATOM 992 C C . ARG A 1 124 ? 2.919 16.117 -6.443 1.00 93.12 124 ARG A C 1
ATOM 994 O O . ARG A 1 124 ? 3.956 16.421 -7.018 1.00 93.12 124 ARG A O 1
ATOM 1001 N N . SER A 1 125 ? 2.213 16.977 -5.710 1.00 94.50 125 SER A N 1
ATOM 1002 C CA . SER A 1 125 ? 2.688 18.329 -5.392 1.00 94.50 125 SER A CA 1
ATOM 1003 C C . SER A 1 125 ? 3.667 18.376 -4.215 1.00 94.50 125 SER A C 1
ATOM 1005 O O . SER A 1 125 ? 4.255 19.425 -3.974 1.00 94.50 125 SER A O 1
ATOM 1007 N N . SER A 1 126 ? 3.830 17.280 -3.469 1.00 93.88 126 SER A N 1
ATOM 1008 C CA . SER A 1 126 ? 4.740 17.209 -2.326 1.00 93.88 126 SER A CA 1
ATOM 1009 C C . SER A 1 126 ? 6.165 16.904 -2.779 1.00 93.88 126 SER A C 1
ATOM 1011 O O . SER A 1 126 ? 6.398 15.982 -3.561 1.00 93.88 126 SER A O 1
ATOM 1013 N N . THR A 1 127 ? 7.144 17.621 -2.234 1.00 93.25 127 THR A N 1
ATOM 1014 C CA . THR A 1 127 ? 8.563 17.274 -2.394 1.00 93.25 127 THR A CA 1
ATOM 1015 C C . THR A 1 127 ? 8.903 15.938 -1.724 1.00 93.25 127 THR A C 1
ATOM 1017 O O . THR A 1 127 ? 9.774 15.223 -2.209 1.00 93.25 127 THR A O 1
ATOM 1020 N N . GLU A 1 128 ? 8.168 15.568 -0.672 1.00 95.19 128 GLU A N 1
ATOM 1021 C CA . GLU A 1 128 ? 8.366 14.353 0.127 1.00 95.19 128 GLU A CA 1
ATOM 102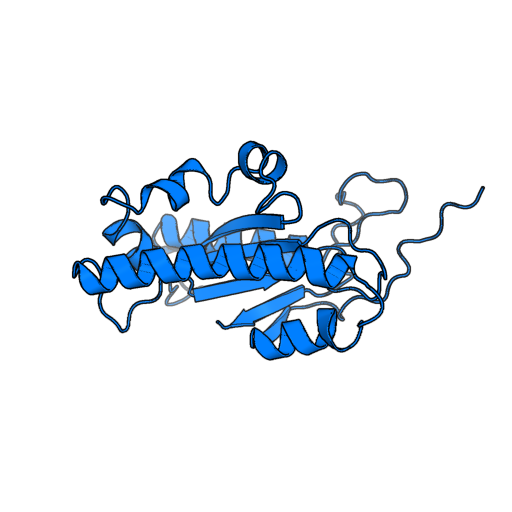2 C C . GLU A 1 128 ? 7.835 13.086 -0.567 1.00 95.19 128 GLU A C 1
ATOM 1024 O O . GLU A 1 128 ? 8.396 12.012 -0.382 1.00 95.19 128 GLU A O 1
ATOM 1029 N N . PHE A 1 129 ? 6.776 13.201 -1.384 1.00 96.94 129 PHE A N 1
ATOM 1030 C CA . PHE A 1 129 ? 6.018 12.049 -1.910 1.00 96.94 129 PHE A CA 1
ATOM 1031 C C . PHE A 1 129 ? 5.715 12.102 -3.420 1.00 96.94 129 PHE A C 1
ATOM 1033 O O . PHE A 1 129 ? 4.880 11.347 -3.927 1.00 96.94 129 PHE A O 1
ATOM 1040 N N . SER A 1 130 ? 6.367 12.990 -4.168 1.00 96.44 130 SER A N 1
ATOM 1041 C CA . SER A 1 130 ? 6.106 13.199 -5.603 1.00 96.44 130 SER A CA 1
ATOM 1042 C C . SER A 1 130 ? 6.304 11.960 -6.482 1.00 96.44 130 SER A C 1
ATOM 1044 O O . SER A 1 130 ? 5.724 11.876 -7.568 1.00 96.44 130 SER A O 1
ATOM 1046 N N . CYS A 1 131 ? 7.116 11.002 -6.037 1.00 96.81 131 CYS A N 1
ATOM 1047 C CA . CYS A 1 131 ? 7.533 9.842 -6.818 1.00 96.81 131 CYS A CA 1
ATOM 1048 C C . CYS A 1 131 ? 6.844 8.537 -6.393 1.00 96.81 131 CYS A C 1
ATOM 1050 O O . CYS A 1 131 ? 7.198 7.467 -6.891 1.00 96.81 131 CYS A O 1
ATOM 1052 N N . ILE A 1 132 ? 5.840 8.616 -5.520 1.00 97.69 132 ILE A N 1
ATOM 1053 C CA . ILE A 1 132 ? 5.046 7.471 -5.079 1.00 97.69 132 ILE A CA 1
ATOM 1054 C C . ILE A 1 132 ? 3.599 7.560 -5.567 1.00 97.69 132 ILE A C 1
ATOM 1056 O O . ILE A 1 132 ? 3.061 8.626 -5.869 1.00 97.69 132 ILE A O 1
ATOM 1060 N N . THR A 1 133 ? 2.950 6.412 -5.722 1.00 97.00 133 THR A N 1
ATOM 1061 C CA . THR A 1 133 ? 1.545 6.304 -6.125 1.00 97.00 133 THR A CA 1
ATOM 1062 C C . THR A 1 133 ? 0.874 5.202 -5.303 1.00 97.00 133 THR A C 1
ATOM 1064 O O . THR A 1 133 ? 0.766 4.066 -5.764 1.00 97.00 133 THR A O 1
ATOM 1067 N N . PRO A 1 134 ? 0.445 5.535 -4.072 1.00 97.56 134 PRO A N 1
ATOM 1068 C CA . PRO A 1 134 ? -0.284 4.614 -3.217 1.00 97.56 134 PRO A CA 1
ATOM 1069 C C . PRO A 1 134 ? -1.742 4.479 -3.662 1.00 97.56 134 PRO A C 1
ATOM 1071 O O . PRO A 1 134 ? -2.416 5.456 -3.999 1.00 97.56 134 PRO A O 1
ATOM 1074 N N . LEU A 1 135 ? -2.239 3.256 -3.584 1.00 96.94 135 LEU A N 1
ATOM 1075 C CA . LEU A 1 135 ? -3.641 2.873 -3.650 1.00 96.94 135 LEU A CA 1
ATOM 1076 C C . LEU A 1 135 ? -4.024 2.248 -2.311 1.00 96.94 135 LEU A C 1
ATOM 1078 O O . LEU A 1 135 ? -3.172 1.694 -1.618 1.00 96.94 135 LEU A O 1
ATOM 1082 N N . ARG A 1 136 ? -5.301 2.320 -1.948 1.00 96.81 136 ARG A N 1
ATOM 1083 C CA . ARG A 1 136 ? -5.818 1.745 -0.706 1.00 96.81 136 ARG A CA 1
ATOM 1084 C C . ARG A 1 136 ? -6.796 0.627 -1.015 1.00 96.81 136 ARG A C 1
ATOM 1086 O O . ARG A 1 136 ? -7.683 0.807 -1.843 1.00 96.81 136 ARG A O 1
ATOM 1093 N N . VAL A 1 137 ? -6.661 -0.470 -0.284 1.00 98.00 137 VAL A N 1
ATOM 1094 C CA . VAL A 1 137 ? -7.689 -1.491 -0.101 1.00 98.00 137 VAL A CA 1
ATOM 1095 C C . VAL A 1 137 ? -7.906 -1.646 1.398 1.00 98.00 137 VAL A C 1
ATOM 1097 O O . VAL A 1 137 ? -6.946 -1.768 2.160 1.00 98.00 137 VAL A O 1
ATOM 1100 N N . ASP A 1 138 ? -9.163 -1.624 1.825 1.00 97.25 138 ASP A N 1
ATOM 1101 C CA . ASP A 1 138 ? -9.521 -1.931 3.206 1.00 97.25 138 ASP A CA 1
ATOM 1102 C C . ASP A 1 138 ? -9.567 -3.447 3.379 1.00 97.25 138 ASP A C 1
ATOM 1104 O O . ASP A 1 138 ? -10.368 -4.133 2.752 1.00 97.25 138 ASP A O 1
ATOM 1108 N N . TYR A 1 139 ? -8.654 -3.973 4.188 1.00 98.12 139 TYR A N 1
ATOM 1109 C CA . TYR A 1 139 ? -8.493 -5.394 4.448 1.00 98.12 139 TYR A CA 1
ATOM 1110 C C . TYR A 1 139 ? -9.564 -5.898 5.412 1.00 98.12 139 TYR A C 1
ATOM 1112 O O . TYR A 1 139 ? -9.746 -5.346 6.502 1.00 98.12 139 TYR A O 1
ATOM 1120 N N . PHE A 1 140 ? -10.206 -7.003 5.025 1.00 96.81 140 PHE A N 1
ATOM 1121 C CA . PHE A 1 140 ? -11.110 -7.773 5.871 1.00 96.81 140 PHE A CA 1
ATOM 1122 C C . PHE A 1 140 ? -10.647 -9.236 5.946 1.00 96.81 140 PHE A C 1
ATOM 1124 O O . PHE A 1 140 ? -10.371 -9.850 4.910 1.00 96.81 140 PHE A O 1
ATOM 1131 N N . PRO A 1 141 ? -10.568 -9.836 7.144 1.00 92.62 141 PRO A N 1
ATOM 1132 C CA . PRO A 1 141 ? -10.333 -11.267 7.271 1.00 92.62 141 PRO A CA 1
ATOM 1133 C C . PRO A 1 141 ? -11.603 -12.037 6.879 1.00 92.62 141 PRO A C 1
ATOM 1135 O O . PRO A 1 141 ? -12.535 -12.156 7.666 1.00 92.62 141 PRO A O 1
ATOM 1138 N N . VAL A 1 142 ? -11.640 -12.572 5.658 1.00 92.75 142 VAL A N 1
ATOM 1139 C CA . VAL A 1 142 ? -12.787 -13.346 5.156 1.00 92.75 142 VAL A CA 1
ATOM 1140 C C . VAL A 1 142 ? -12.669 -14.801 5.596 1.00 92.75 142 VAL A C 1
ATOM 1142 O O . VAL A 1 142 ? -11.740 -15.504 5.199 1.00 92.75 142 VAL A O 1
ATOM 1145 N N . LYS A 1 143 ? -13.639 -15.273 6.386 1.00 89.00 143 LYS A N 1
ATOM 1146 C CA . LYS A 1 143 ? -13.636 -16.639 6.937 1.00 89.00 143 LYS A CA 1
ATOM 1147 C C . LYS A 1 143 ? -13.769 -17.727 5.867 1.00 89.00 143 LYS A C 1
ATOM 1149 O O . LYS A 1 143 ? -13.132 -18.770 5.977 1.00 89.00 143 LYS A O 1
ATOM 1154 N N . SER A 1 144 ? -14.635 -17.532 4.871 1.00 91.62 144 SER A N 1
ATOM 1155 C CA . SER A 1 144 ? -14.853 -18.512 3.801 1.00 91.62 144 SER A CA 1
ATOM 1156 C C . SER A 1 144 ? -15.430 -17.868 2.548 1.00 91.62 144 SER A C 1
ATOM 1158 O O . SER A 1 144 ? -16.482 -17.239 2.595 1.00 91.62 144 SER A O 1
ATOM 1160 N N . VAL A 1 145 ? -14.782 -18.102 1.407 1.00 92.62 145 VAL A N 1
ATOM 1161 C CA . VAL A 1 145 ? -15.272 -17.677 0.083 1.00 92.62 145 VAL A CA 1
ATOM 1162 C C . VAL A 1 145 ? -16.265 -18.669 -0.535 1.00 92.62 145 VAL A C 1
ATOM 1164 O O . VAL A 1 145 ? -16.873 -18.374 -1.556 1.00 92.62 145 VAL A O 1
ATOM 1167 N N . PHE A 1 146 ? -16.466 -19.839 0.082 1.00 94.81 146 PHE A N 1
ATOM 1168 C CA . PHE A 1 146 ? -17.415 -20.855 -0.396 1.00 94.81 146 PHE A CA 1
ATOM 1169 C C . PHE A 1 146 ? -18.859 -20.587 0.041 1.00 94.81 146 PHE A C 1
ATOM 1171 O O . PHE A 1 146 ? -19.781 -21.239 -0.441 1.00 94.81 146 PHE A O 1
ATOM 1178 N N . LYS A 1 147 ? -19.063 -19.641 0.962 1.00 92.75 147 LYS A N 1
ATOM 1179 C CA . LYS A 1 147 ? -20.378 -19.253 1.477 1.00 92.75 147 LYS A CA 1
ATOM 1180 C C . LYS A 1 147 ? -20.590 -17.755 1.305 1.00 92.75 147 LYS A C 1
ATOM 1182 O O . LYS A 1 147 ? -20.686 -17.018 2.276 1.00 92.75 147 LYS A O 1
ATOM 1187 N N . LEU A 1 148 ? -20.642 -17.299 0.055 1.00 91.44 148 LEU A N 1
ATOM 1188 C CA . LEU A 1 148 ? -20.757 -15.868 -0.254 1.00 91.44 148 LEU A CA 1
ATOM 1189 C C . LEU A 1 148 ? -22.001 -15.213 0.369 1.00 91.44 148 LEU A C 1
ATOM 1191 O O . LEU A 1 148 ? -21.949 -14.037 0.702 1.00 91.44 148 LEU A O 1
ATOM 1195 N N . GLY A 1 149 ? -23.085 -15.973 0.567 1.00 93.25 149 GLY A N 1
ATOM 1196 C CA . GLY A 1 149 ? -24.296 -15.489 1.239 1.00 93.25 149 GLY A CA 1
ATOM 1197 C C . GLY A 1 149 ? -24.126 -15.185 2.734 1.00 93.25 149 GLY A C 1
ATOM 1198 O O . GLY A 1 149 ? -24.945 -14.456 3.282 1.00 93.25 149 GLY A O 1
ATOM 1199 N N . ASP A 1 150 ? -23.067 -15.696 3.372 1.00 94.62 150 ASP A N 1
ATOM 1200 C CA . ASP A 1 150 ? -22.764 -15.446 4.787 1.00 94.62 150 ASP A CA 1
ATOM 1201 C C . ASP 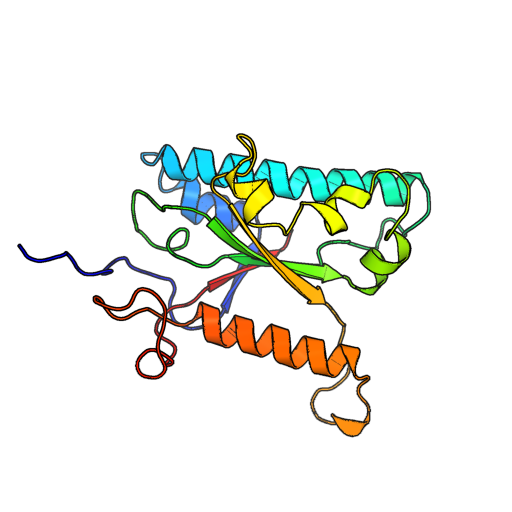A 1 150 ? -21.858 -14.212 4.977 1.00 94.62 150 ASP A C 1
ATOM 1203 O O . ASP A 1 150 ? -21.597 -13.810 6.111 1.00 94.62 150 ASP A O 1
ATOM 1207 N N . LEU A 1 151 ? -21.338 -13.629 3.888 1.00 95.00 151 LEU A N 1
ATOM 1208 C CA . LEU A 1 151 ? -20.407 -12.505 3.944 1.00 95.00 151 LEU A CA 1
ATOM 1209 C C . LEU A 1 151 ? -21.144 -11.171 4.049 1.00 95.00 151 LEU A C 1
ATOM 1211 O O . LEU A 1 151 ? -22.151 -10.924 3.385 1.00 95.00 151 LEU A O 1
ATOM 1215 N N . THR A 1 152 ? -20.589 -10.264 4.845 1.00 94.88 152 THR A N 1
ATOM 1216 C CA . THR A 1 152 ? -21.043 -8.876 4.895 1.00 94.88 152 THR A CA 1
ATOM 1217 C C . THR A 1 152 ? -20.756 -8.160 3.574 1.00 94.88 152 THR A C 1
ATOM 1219 O O . THR A 1 152 ? -19.836 -8.508 2.830 1.00 94.88 152 THR A O 1
ATOM 1222 N N . GLN A 1 153 ? -21.488 -7.077 3.300 1.00 94.81 153 GLN A N 1
ATOM 1223 C CA . GLN A 1 153 ? -21.234 -6.255 2.113 1.00 94.81 153 GLN A CA 1
ATOM 1224 C C . GLN A 1 153 ? -19.793 -5.719 2.067 1.00 94.81 153 GLN A C 1
ATOM 1226 O O . GLN A 1 153 ? -19.218 -5.599 0.990 1.00 94.81 153 GLN A O 1
ATOM 1231 N N . ALA A 1 154 ? -19.199 -5.419 3.225 1.00 93.81 154 ALA A N 1
ATOM 1232 C CA . ALA A 1 154 ? -17.829 -4.928 3.309 1.00 93.81 154 ALA A CA 1
ATOM 1233 C C . ALA A 1 154 ? -16.801 -6.009 2.927 1.00 93.81 154 ALA A C 1
ATOM 1235 O O . ALA A 1 154 ? -15.863 -5.727 2.184 1.00 93.81 154 ALA A O 1
ATOM 1236 N N . GLU A 1 155 ? -17.013 -7.255 3.355 1.00 95.94 155 GLU A N 1
ATOM 1237 C CA . GLU A 1 155 ? -16.187 -8.397 2.947 1.00 95.94 155 GLU A CA 1
ATOM 1238 C C . GLU A 1 155 ? -16.314 -8.692 1.449 1.00 95.94 155 GLU A C 1
ATOM 1240 O O . GLU A 1 155 ? -15.307 -8.936 0.786 1.00 95.94 155 GLU A O 1
ATOM 1245 N N . LEU A 1 156 ? -17.528 -8.618 0.892 1.00 95.75 156 LEU A N 1
ATOM 1246 C CA . LEU A 1 156 ? -17.758 -8.784 -0.547 1.00 95.75 156 LEU A CA 1
ATOM 1247 C C . LEU A 1 156 ? -17.059 -7.691 -1.367 1.00 95.75 156 LEU A C 1
ATOM 1249 O O . LEU A 1 156 ? -16.421 -7.988 -2.383 1.00 95.75 156 LEU A O 1
ATOM 1253 N N . SER A 1 157 ? -17.135 -6.437 -0.914 1.00 95.12 157 SER A N 1
ATOM 1254 C CA . SER A 1 157 ? -16.416 -5.324 -1.540 1.00 95.12 157 SER A CA 1
ATOM 1255 C C . SER A 1 157 ? -14.908 -5.535 -1.468 1.00 95.12 157 SER A C 1
ATOM 1257 O O . SER A 1 157 ? -14.232 -5.408 -2.482 1.00 95.12 157 SER A O 1
ATOM 1259 N N . TYR A 1 158 ? -14.383 -5.963 -0.318 1.00 97.00 158 TYR A N 1
ATOM 1260 C CA . TYR A 1 158 ? -12.966 -6.284 -0.176 1.00 97.00 158 TYR A CA 1
ATOM 1261 C C . TYR A 1 158 ? -12.508 -7.398 -1.127 1.00 97.00 158 TYR A C 1
ATOM 1263 O O . TYR A 1 158 ? -11.467 -7.255 -1.768 1.00 97.00 158 TYR A O 1
ATOM 1271 N N . LEU A 1 159 ? -13.270 -8.489 -1.258 1.00 96.75 159 LEU A N 1
ATOM 1272 C CA . LEU A 1 159 ? -12.958 -9.556 -2.217 1.00 96.75 159 LEU A CA 1
ATOM 1273 C C . LEU A 1 159 ? -12.928 -9.029 -3.655 1.00 96.75 159 LEU A C 1
ATOM 1275 O O . LEU A 1 159 ? -12.029 -9.382 -4.421 1.00 96.75 159 LEU A O 1
ATOM 1279 N N . THR A 1 160 ? -13.879 -8.160 -3.997 1.00 95.88 160 THR A N 1
ATOM 1280 C CA . THR A 1 160 ? -13.965 -7.531 -5.318 1.00 95.88 160 THR A CA 1
ATOM 1281 C C . THR A 1 160 ? -12.768 -6.618 -5.575 1.00 95.88 160 THR A C 1
ATOM 1283 O O . THR A 1 160 ? -12.087 -6.781 -6.584 1.00 95.88 160 THR A O 1
ATOM 1286 N N . ASP A 1 161 ? -12.452 -5.716 -4.645 1.00 95.88 161 ASP A N 1
ATOM 1287 C CA . ASP A 1 161 ? -11.336 -4.777 -4.764 1.00 95.88 161 ASP A CA 1
ATOM 1288 C C . ASP A 1 161 ? -9.991 -5.508 -4.811 1.00 95.88 161 ASP A C 1
ATOM 1290 O O . ASP A 1 161 ? -9.155 -5.237 -5.676 1.00 95.88 161 ASP A O 1
ATOM 1294 N N . ARG A 1 162 ? -9.782 -6.482 -3.916 1.00 96.25 162 ARG A N 1
ATOM 1295 C CA . ARG A 1 162 ? -8.572 -7.310 -3.898 1.00 96.25 162 ARG A CA 1
ATOM 1296 C C . ARG A 1 162 ? -8.400 -8.054 -5.220 1.00 96.25 162 ARG A C 1
ATOM 1298 O O . ARG A 1 162 ? -7.297 -8.041 -5.757 1.00 96.25 162 ARG A O 1
ATOM 1305 N N . GLY A 1 163 ? -9.458 -8.681 -5.738 1.00 95.62 163 GLY A N 1
ATOM 1306 C CA . GLY A 1 163 ? -9.433 -9.398 -7.015 1.00 95.62 163 GLY A CA 1
ATOM 1307 C C . GLY A 1 163 ? -9.186 -8.475 -8.210 1.00 95.62 163 GLY A C 1
ATOM 1308 O O . GLY A 1 163 ? -8.380 -8.801 -9.077 1.00 95.62 163 GLY A O 1
ATOM 1309 N N . ALA A 1 164 ? -9.810 -7.294 -8.224 1.00 93.81 164 ALA A N 1
ATOM 1310 C CA . ALA A 1 164 ? -9.602 -6.292 -9.266 1.00 93.81 164 ALA A CA 1
ATOM 1311 C C . ALA A 1 164 ? -8.141 -5.822 -9.318 1.00 93.81 164 ALA A C 1
ATOM 1313 O O . ALA A 1 164 ? -7.563 -5.724 -10.401 1.00 93.81 164 ALA A O 1
ATOM 1314 N N . TRP A 1 165 ? -7.516 -5.571 -8.163 1.00 94.88 165 TRP A N 1
ATOM 1315 C CA . TRP A 1 165 ? -6.103 -5.192 -8.113 1.00 94.88 165 TRP A CA 1
ATOM 1316 C C . TRP A 1 165 ? -5.156 -6.358 -8.420 1.00 94.88 165 TRP A C 1
ATOM 1318 O O . TRP A 1 165 ? -4.129 -6.131 -9.056 1.00 94.88 165 TRP A O 1
ATOM 1328 N N . ASP A 1 166 ? -5.487 -7.586 -8.010 1.00 94.94 166 ASP A N 1
ATOM 1329 C CA . ASP A 1 166 ? -4.706 -8.801 -8.304 1.00 94.94 166 ASP A CA 1
ATOM 1330 C C . ASP A 1 166 ? -4.610 -9.027 -9.822 1.00 94.94 166 ASP A C 1
ATOM 1332 O O . ASP A 1 166 ? -3.519 -9.211 -10.365 1.00 94.94 166 ASP A O 1
ATOM 1336 N N . ASP A 1 167 ? -5.738 -8.896 -10.522 1.00 93.38 167 ASP A N 1
ATOM 1337 C CA . ASP A 1 167 ? -5.815 -8.944 -11.982 1.00 93.38 167 ASP A CA 1
ATOM 1338 C C . ASP A 1 167 ? -5.125 -7.730 -12.633 1.00 93.38 167 ASP A C 1
ATOM 1340 O O . ASP A 1 167 ? -4.320 -7.897 -13.552 1.00 93.38 167 ASP A O 1
ATOM 1344 N N . TRP A 1 168 ? -5.356 -6.508 -12.138 1.00 91.81 168 TRP A N 1
ATOM 1345 C CA . TRP A 1 168 ? -4.747 -5.302 -12.705 1.00 91.81 168 TRP A CA 1
ATOM 1346 C C . TRP A 1 168 ? -3.216 -5.337 -12.675 1.00 91.81 168 TRP A C 1
ATOM 1348 O O . TRP A 1 168 ? -2.564 -5.008 -13.672 1.00 91.81 168 TRP A O 1
ATOM 1358 N N . TRP A 1 169 ? -2.627 -5.755 -11.553 1.00 93.69 169 TRP A N 1
ATOM 1359 C CA . TRP A 1 169 ? -1.175 -5.764 -11.384 1.00 93.69 169 TRP A CA 1
ATOM 1360 C C . TRP A 1 169 ? -0.449 -6.757 -12.284 1.00 93.69 169 TRP A C 1
ATOM 1362 O O . TRP A 1 169 ? 0.741 -6.581 -12.563 1.00 93.69 169 TRP A O 1
ATOM 1372 N N . GLN A 1 170 ? -1.163 -7.762 -12.786 1.00 93.69 170 GLN A N 1
ATOM 1373 C CA . GLN A 1 170 ? -0.605 -8.765 -13.680 1.00 93.69 170 GLN A CA 1
ATOM 1374 C C . GLN A 1 170 ? -0.616 -8.341 -15.155 1.00 93.69 170 GLN A C 1
ATOM 1376 O O . GLN A 1 170 ? -0.075 -9.048 -16.009 1.00 93.69 170 GLN A O 1
ATOM 1381 N N . ARG A 1 171 ? -1.182 -7.174 -15.487 1.00 90.56 171 ARG A N 1
ATOM 1382 C CA . ARG A 1 171 ? -1.332 -6.702 -16.871 1.00 90.56 171 ARG A CA 1
ATOM 1383 C C . ARG A 1 171 ? -0.124 -5.915 -17.365 1.00 90.56 171 ARG A C 1
ATOM 1385 O O . ARG A 1 171 ? 0.565 -5.222 -16.620 1.00 90.56 171 ARG A O 1
ATOM 1392 N N . LYS A 1 172 ? 0.098 -5.957 -18.680 1.00 86.06 172 LYS A N 1
ATOM 1393 C CA . LYS A 1 172 ? 1.097 -5.141 -19.388 1.00 86.06 172 LYS A CA 1
ATOM 1394 C C . LYS A 1 172 ? 0.395 -4.389 -20.514 1.00 86.06 172 LYS A C 1
ATOM 1396 O O . LYS A 1 172 ? -0.262 -5.018 -21.335 1.00 86.06 172 LYS A O 1
ATOM 1401 N N . ARG A 1 173 ? 0.529 -3.059 -20.546 1.00 80.62 173 ARG A N 1
ATOM 1402 C CA . ARG A 1 173 ? -0.000 -2.218 -21.635 1.00 80.62 173 ARG A CA 1
ATOM 1403 C C . ARG A 1 173 ? 0.598 -2.627 -22.985 1.00 80.62 173 ARG A C 1
ATOM 1405 O O . ARG A 1 173 ? 1.761 -3.039 -23.035 1.00 80.62 173 ARG A O 1
ATOM 1412 N N . ASN A 1 174 ? -0.165 -2.455 -24.061 1.00 76.94 174 ASN A N 1
ATOM 1413 C CA . ASN A 1 174 ? 0.395 -2.483 -25.412 1.00 76.94 174 ASN A CA 1
ATOM 1414 C C . ASN A 1 174 ? 1.261 -1.226 -25.639 1.00 76.94 174 ASN A C 1
ATOM 1416 O O . ASN A 1 174 ? 1.166 -0.267 -24.871 1.00 76.94 174 ASN A O 1
ATOM 1420 N N . SER A 1 175 ? 2.138 -1.239 -26.647 1.00 68.06 175 SER A N 1
ATOM 1421 C CA . SER A 1 175 ? 3.102 -0.152 -26.909 1.00 68.06 175 SER A CA 1
ATOM 1422 C C . SER A 1 175 ? 2.440 1.215 -27.080 1.00 68.06 175 SER A C 1
ATOM 1424 O O . SER A 1 175 ? 2.971 2.215 -26.600 1.00 68.06 175 SER A O 1
ATOM 1426 N N . ASP A 1 176 ? 1.264 1.228 -27.702 1.00 67.12 176 ASP A N 1
ATOM 1427 C CA . ASP A 1 176 ? 0.598 2.452 -28.151 1.00 67.12 176 ASP A CA 1
ATOM 1428 C C . ASP A 1 176 ? -0.465 2.932 -27.149 1.00 67.12 176 ASP A C 1
ATOM 1430 O O . ASP A 1 176 ? -0.987 4.044 -27.245 1.00 67.12 176 ASP A O 1
ATOM 1434 N N . ASP A 1 177 ? -0.750 2.112 -26.134 1.00 68.44 177 ASP A N 1
ATOM 1435 C CA . ASP A 1 177 ? -1.800 2.368 -25.162 1.00 68.44 177 ASP A CA 1
ATOM 1436 C C . ASP A 1 177 ? -1.268 3.157 -23.953 1.00 68.44 177 ASP A C 1
ATOM 1438 O O . ASP A 1 177 ? -0.285 2.795 -23.296 1.00 68.44 177 ASP A O 1
ATOM 1442 N N . ARG A 1 178 ? -1.985 4.226 -23.574 1.00 70.25 178 ARG A N 1
ATOM 1443 C CA . ARG A 1 178 ? -1.687 4.990 -22.345 1.00 70.25 178 ARG A CA 1
ATOM 1444 C C . ARG A 1 178 ? -1.988 4.202 -21.063 1.00 70.25 178 ARG A C 1
ATOM 1446 O O . ARG A 1 178 ? -1.416 4.516 -20.020 1.00 70.25 178 ARG A O 1
ATOM 1453 N N . ALA A 1 179 ? -2.860 3.197 -21.136 1.00 68.12 179 ALA A N 1
ATOM 1454 C CA . ALA A 1 179 ? -3.264 2.329 -20.033 1.00 68.12 179 ALA A CA 1
ATOM 1455 C C . ALA A 1 179 ? -3.631 0.929 -20.562 1.00 68.12 179 ALA A C 1
ATOM 1457 O O . ALA A 1 179 ? -3.987 0.819 -21.731 1.00 68.12 179 ALA A O 1
ATOM 1458 N N . PRO A 1 180 ? -3.578 -0.134 -19.737 1.00 74.81 180 PRO A N 1
ATOM 1459 C CA . PRO A 1 180 ? -4.092 -1.443 -20.127 1.00 74.81 180 PRO A CA 1
ATOM 1460 C C . PRO A 1 180 ? -5.516 -1.366 -20.698 1.00 74.81 180 PRO A C 1
ATOM 1462 O O . PRO A 1 180 ? -6.399 -0.734 -20.118 1.00 74.81 180 PRO A O 1
ATOM 1465 N N . SER A 1 181 ? -5.726 -2.024 -21.832 1.00 81.19 181 SER A N 1
ATOM 1466 C CA . SER A 1 181 ? -7.007 -2.141 -22.525 1.00 81.19 181 SER A CA 1
ATOM 1467 C C . SER A 1 181 ? -7.569 -3.557 -22.360 1.00 81.19 181 SER A C 1
ATOM 1469 O O . SER A 1 181 ? -6.908 -4.449 -21.823 1.00 81.19 181 SER A O 1
ATOM 1471 N N . ARG A 1 182 ? -8.804 -3.800 -22.821 1.00 84.00 182 ARG A N 1
ATOM 1472 C CA . ARG A 1 182 ? -9.398 -5.152 -22.767 1.00 84.00 182 ARG A CA 1
ATOM 1473 C C . ARG A 1 182 ? -8.552 -6.185 -23.520 1.00 84.00 182 ARG A C 1
ATOM 1475 O O . ARG A 1 182 ? -8.448 -7.320 -23.071 1.00 84.00 182 ARG A O 1
ATOM 1482 N N . SER A 1 183 ? -7.906 -5.795 -24.619 1.00 84.88 183 SER A N 1
ATOM 1483 C CA . SER A 1 183 ? -7.015 -6.678 -25.384 1.00 84.88 183 SER A CA 1
ATOM 1484 C C . SER A 1 183 ? -5.700 -6.985 -24.656 1.00 84.88 183 SER A C 1
ATOM 1486 O O . SER A 1 183 ? -5.047 -7.979 -24.964 1.00 84.88 183 SER A O 1
ATOM 1488 N N . SER A 1 184 ? -5.319 -6.176 -23.663 1.00 83.56 184 SER A N 1
ATOM 1489 C CA . SER A 1 184 ? -4.136 -6.382 -22.824 1.00 83.56 184 SER A CA 1
ATOM 1490 C C . SER A 1 184 ? -4.481 -6.884 -21.413 1.00 83.56 184 SER A C 1
ATOM 1492 O O . SER A 1 184 ? -3.687 -6.703 -20.488 1.00 83.56 184 SER A O 1
ATOM 1494 N N . ALA A 1 185 ? -5.678 -7.454 -21.228 1.00 86.12 185 ALA A N 1
ATOM 1495 C CA . ALA A 1 185 ? -6.181 -7.886 -19.924 1.00 86.12 185 ALA A CA 1
ATOM 1496 C C . ALA A 1 185 ? -5.554 -9.195 -19.419 1.00 86.12 185 ALA A C 1
ATOM 1498 O O . ALA A 1 185 ? -5.613 -9.467 -18.226 1.00 86.12 185 ALA A O 1
ATOM 1499 N N . ALA A 1 186 ? -4.949 -9.992 -20.305 1.00 89.38 186 ALA A N 1
ATOM 1500 C CA . ALA A 1 186 ? -4.288 -11.233 -19.919 1.00 89.38 186 ALA A CA 1
ATOM 1501 C C . ALA A 1 186 ? -3.084 -10.978 -18.994 1.00 89.38 186 ALA A C 1
ATOM 1503 O O . ALA A 1 186 ? -2.297 -10.051 -19.225 1.00 89.38 186 ALA A O 1
ATOM 1504 N N . SER A 1 187 ? -2.905 -11.850 -17.999 1.00 91.75 187 SER A N 1
ATOM 1505 C CA . SER A 1 187 ? -1.740 -11.843 -17.112 1.00 91.75 187 SER A CA 1
ATOM 1506 C C . SER A 1 187 ? -0.451 -12.061 -17.906 1.00 91.75 187 SER A C 1
ATOM 1508 O O . SER A 1 187 ? -0.274 -13.074 -18.579 1.00 91.75 187 SER A O 1
ATOM 1510 N N . ARG A 1 188 ? 0.456 -11.087 -17.839 1.00 91.56 188 ARG A N 1
ATOM 1511 C CA . ARG A 1 188 ? 1.725 -11.040 -18.589 1.00 91.56 188 ARG A CA 1
ATOM 1512 C C . ARG A 1 188 ? 2.935 -10.710 -17.715 1.00 91.56 188 ARG A C 1
ATOM 1514 O O . ARG A 1 188 ? 4.056 -10.712 -18.212 1.00 91.56 188 ARG A O 1
ATOM 1521 N N . ARG A 1 189 ? 2.715 -10.393 -16.440 1.00 92.81 189 ARG A N 1
ATOM 1522 C CA . ARG A 1 189 ? 3.742 -10.066 -15.447 1.00 92.81 189 ARG A CA 1
ATOM 1523 C C . ARG A 1 189 ? 3.248 -10.392 -14.046 1.00 92.81 189 ARG A C 1
ATOM 1525 O O . ARG A 1 189 ? 2.047 -10.537 -13.840 1.00 92.81 189 ARG A O 1
ATOM 1532 N N . GLY A 1 190 ? 4.164 -10.460 -13.095 1.00 94.88 190 GLY A N 1
ATOM 1533 C CA . GLY A 1 190 ? 3.857 -10.546 -11.678 1.00 94.88 190 GLY A CA 1
ATOM 1534 C C . GLY A 1 190 ? 3.991 -9.222 -10.940 1.00 94.88 190 GLY A C 1
ATOM 1535 O O . GLY A 1 190 ? 4.396 -8.184 -11.490 1.00 94.88 190 GLY A O 1
ATOM 1536 N N . TYR A 1 191 ? 3.668 -9.309 -9.657 1.00 97.00 191 TYR A N 1
ATOM 1537 C CA . TYR A 1 191 ? 3.790 -8.245 -8.673 1.00 97.00 191 TYR A CA 1
ATOM 1538 C C . TYR A 1 191 ? 4.219 -8.814 -7.318 1.00 97.00 191 TYR A C 1
ATOM 1540 O O . TYR A 1 191 ? 4.285 -10.033 -7.133 1.00 97.00 191 TYR A O 1
ATOM 1548 N N . VAL A 1 192 ? 4.565 -7.931 -6.384 1.00 98.06 192 VAL A N 1
ATOM 1549 C CA . VAL A 1 192 ? 5.225 -8.326 -5.135 1.00 98.06 192 VAL A CA 1
ATOM 1550 C C . VAL A 1 192 ? 4.326 -8.015 -3.957 1.00 98.06 192 VAL A C 1
ATOM 1552 O O . VAL A 1 192 ? 3.988 -6.858 -3.761 1.00 98.06 192 VAL A O 1
ATOM 1555 N N . GLU A 1 193 ? 3.964 -9.012 -3.160 1.00 98.44 193 GLU A N 1
ATOM 1556 C CA . GLU A 1 193 ? 3.355 -8.812 -1.848 1.00 98.44 193 GLU A CA 1
ATOM 1557 C C . GLU A 1 193 ? 4.451 -8.686 -0.792 1.00 98.44 193 GLU A C 1
ATOM 1559 O O . GLU A 1 193 ? 5.231 -9.611 -0.574 1.00 98.44 193 GLU A O 1
ATOM 1564 N N . VAL A 1 194 ? 4.513 -7.521 -0.160 1.00 98.31 194 VAL A N 1
ATOM 1565 C CA . VAL A 1 194 ? 5.508 -7.159 0.839 1.00 98.31 194 VAL A CA 1
ATOM 1566 C C . VAL A 1 194 ? 4.891 -7.230 2.228 1.00 98.31 194 VAL A C 1
ATOM 1568 O O . VAL A 1 194 ? 3.879 -6.575 2.496 1.00 98.31 194 VAL A O 1
ATOM 1571 N N . THR A 1 195 ? 5.518 -8.007 3.107 1.00 97.75 195 THR A N 1
ATOM 1572 C CA . THR A 1 195 ? 5.247 -7.986 4.550 1.00 97.75 195 THR A CA 1
ATOM 1573 C C . THR A 1 195 ? 6.141 -6.955 5.232 1.00 97.75 195 THR A C 1
ATOM 1575 O O . THR A 1 195 ? 7.321 -6.841 4.883 1.00 97.75 195 THR A O 1
ATOM 1578 N N . LEU A 1 196 ? 5.557 -6.206 6.169 1.00 94.25 196 LEU A N 1
ATOM 1579 C CA . LEU A 1 196 ? 6.229 -5.170 6.954 1.00 94.25 196 LEU A CA 1
ATOM 1580 C C . LEU A 1 196 ? 6.783 -5.735 8.261 1.00 94.25 196 LEU A C 1
ATOM 1582 O O . LEU A 1 196 ? 6.158 -6.685 8.784 1.00 94.25 196 LEU A O 1
#

Organism: NCBI:txid2913500

InterPro domains:
  IPR053860 Protein of unknown function DUF6932 [PF22014] (12-194)

Foldseek 3Di:
DDPDDPPWAFAFFAEAEDAPVVQCCQLPVVLPVQPQLVLQVQLVVVLVVLQVVLVVVCCVVVLDPPPDHQFQWKKWADCSRTPPNHGQAIEMETAGAQVSCVSCPPPPSNVCVVPPSQPLVNQCPDPSRVRYHYHYQHDDDDPDPVCVVVDDPNVVVNVVVVVVVRQLRQWDDDP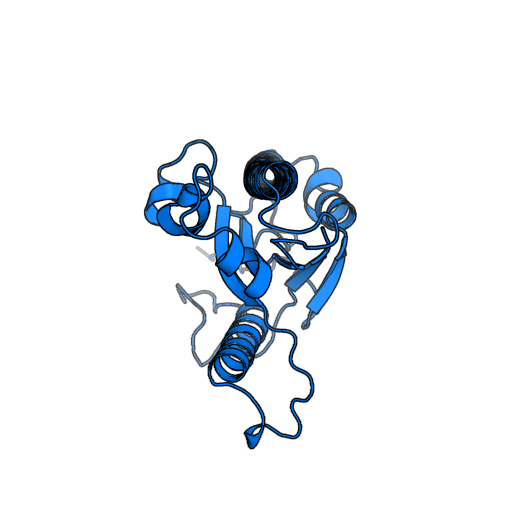VDPGRDPVRSDRDHYIYIYGD

Radius of gyration: 17.9 Å; chains: 1; bounding box: 48×39×59 Å

Secondary structure (DSSP, 8-state):
----------PPSEEEEEEHHHHHIIIIIT-TT-HHHHHHHHHHHHHHHHHHHHHHHHHHTTSS-TT--SEEEEEEETTTTSS-SS-S-EEEEEEEEHHHHHHHTTSTT-HHHHHTTT-HHHHHH-TTTTTEEEEEEEE---S-TT-GGGS-HHHHHHHHHHHHHHHHHT----TT-SS--GGG-S---EEEEEE-

pLDDT: mean 92.85, std 10.63, range [34.62, 98.62]

Sequence (196 aa):
MTTAQNDYSTPAPGRIRMALPEAKEKWVTQMPESQRRLLIWGQFETYLARFAKIEGLAIDEGWIEPTESLITYLWLGGSFISDKPEPGNLDFTLFLNNSTFQKIKGKPGTGWIGQEAFSRKKLRSSTEFSCITPLRVDYFPVKSVFKLGDLTQAELSYLTDRGAWDDWWQRKRNSDDRAPSRSSAASRRGYVEVTL